Protein AF-A0A6V7KKF6-F1 (afdb_monomer_lite)

Sequence (192 aa):
EEMPVPQLKVGPNGELVVDEQSLVVENTALKKGREAVAKRRVLVDEEGQMGGFYKKRTKSKDWTSVETLKFYKALNTVGTDFSLMHSVFPKRSRQELKMKFKKEERVNRWLVEKALKFHQEYDIEMLRQELEDFDRDQERIREEAKKERKSTGSYKRRIARKRMIVRSINMQSESEEDEEEAVENCAPAEVE

InterPro domains:
  IPR001005 SANT/Myb domain [SM00717] (59-107)
  IPR009057 Homedomain-like superfamily [SSF46689] (53-107)
  IPR039467 Transcription factor TFIIIB component B'', Myb domain [PF15963] (54-138)

Structure (mmCIF, N/CA/C/O backbone):
data_AF-A0A6V7KKF6-F1
#
_entry.id   AF-A0A6V7KKF6-F1
#
loop_
_atom_site.group_PDB
_atom_site.id
_atom_site.type_symbol
_atom_site.label_atom_id
_atom_site.label_alt_id
_atom_site.label_comp_id
_atom_site.label_asym_id
_atom_site.label_entity_id
_atom_site.label_seq_id
_atom_site.pdbx_PDB_ins_code
_atom_site.Cartn_x
_atom_site.Cartn_y
_atom_site.Cartn_z
_atom_site.occupancy
_atom_site.B_iso_or_equiv
_atom_site.auth_seq_id
_atom_site.auth_comp_id
_atom_site.auth_asym_id
_atom_site.auth_atom_id
_atom_site.pdbx_PDB_model_num
ATOM 1 N N . GLU A 1 1 ? 17.649 -14.017 -68.582 1.00 53.25 1 GLU A N 1
ATOM 2 C CA . GLU A 1 1 ? 18.042 -12.831 -67.797 1.00 53.25 1 GLU A CA 1
ATOM 3 C C . GLU A 1 1 ? 18.586 -11.796 -68.763 1.00 53.25 1 GLU A C 1
ATOM 5 O O . GLU A 1 1 ? 19.282 -12.173 -69.698 1.00 53.25 1 GLU A O 1
ATOM 10 N N . GLU A 1 2 ? 18.185 -10.539 -68.617 1.00 70.19 2 GLU A N 1
ATOM 11 C CA . GLU A 1 2 ? 18.654 -9.444 -69.467 1.00 70.19 2 GLU A CA 1
ATOM 12 C C . GLU A 1 2 ? 20.043 -9.022 -68.971 1.00 70.19 2 GLU A C 1
ATOM 14 O O . GLU A 1 2 ? 20.195 -8.609 -67.821 1.00 70.19 2 GLU A O 1
ATOM 19 N N . MET A 1 3 ? 21.076 -9.226 -69.791 1.00 69.81 3 MET A N 1
ATOM 20 C CA . MET A 1 3 ? 22.445 -8.860 -69.428 1.00 69.81 3 MET A CA 1
ATOM 21 C C . MET A 1 3 ? 22.650 -7.363 -69.678 1.00 69.81 3 MET A C 1
ATOM 23 O O . MET A 1 3 ? 22.346 -6.905 -70.781 1.00 69.81 3 MET A O 1
ATOM 27 N N . PRO A 1 4 ? 23.171 -6.592 -68.706 1.00 78.00 4 PRO A N 1
ATOM 28 C CA . PRO A 1 4 ? 23.459 -5.184 -68.929 1.00 78.00 4 PRO A CA 1
ATOM 29 C C . PRO A 1 4 ? 24.586 -5.062 -69.959 1.00 78.00 4 PRO A C 1
ATOM 31 O O . PRO A 1 4 ? 25.715 -5.491 -69.718 1.00 78.00 4 PRO A O 1
ATOM 34 N N . VAL A 1 5 ? 24.260 -4.497 -71.119 1.00 83.69 5 VAL A N 1
ATOM 35 C CA . VAL A 1 5 ? 25.192 -4.228 -72.218 1.00 83.69 5 VAL A CA 1
ATOM 36 C C . VAL A 1 5 ? 25.290 -2.719 -72.452 1.00 83.69 5 VAL A C 1
ATOM 38 O O . VAL A 1 5 ? 24.297 -2.015 -72.257 1.00 83.69 5 VAL A O 1
ATOM 41 N N . PRO A 1 6 ? 26.462 -2.200 -72.852 1.00 87.06 6 PRO A N 1
ATOM 42 C CA . PRO A 1 6 ? 26.643 -0.772 -73.092 1.00 87.06 6 PRO A CA 1
ATOM 43 C C . PRO A 1 6 ? 25.816 -0.292 -74.295 1.00 87.06 6 PRO A C 1
ATOM 45 O O . PRO A 1 6 ? 25.774 -0.954 -75.333 1.00 87.06 6 PRO A O 1
ATOM 48 N N . GLN A 1 7 ? 25.189 0.879 -74.163 1.00 88.38 7 GLN A N 1
ATOM 49 C CA . GLN A 1 7 ? 24.387 1.518 -75.211 1.00 88.38 7 GLN A CA 1
ATOM 50 C C . GLN A 1 7 ? 25.143 2.661 -75.912 1.00 88.38 7 GLN A C 1
ATOM 52 O O . GLN A 1 7 ? 26.042 3.284 -75.343 1.00 88.38 7 GLN A O 1
ATOM 57 N N . LEU A 1 8 ? 24.770 2.938 -77.166 1.00 90.62 8 LEU A N 1
ATOM 58 C CA . LEU A 1 8 ? 25.286 4.047 -77.977 1.00 90.62 8 LEU A CA 1
ATOM 59 C C . LEU A 1 8 ? 24.185 5.097 -78.172 1.00 90.62 8 LEU A C 1
ATOM 61 O O . LEU A 1 8 ? 23.030 4.743 -78.409 1.00 90.62 8 LEU A O 1
ATOM 65 N N . LYS A 1 9 ? 24.546 6.381 -78.134 1.00 89.69 9 LYS A N 1
ATOM 66 C CA . LYS A 1 9 ? 23.670 7.514 -78.459 1.00 89.69 9 LYS A CA 1
ATOM 67 C C . LYS A 1 9 ? 24.264 8.362 -79.577 1.00 89.69 9 LYS A C 1
ATOM 69 O O . LYS A 1 9 ? 25.477 8.423 -79.755 1.00 89.69 9 LYS A O 1
ATOM 74 N N . VAL A 1 10 ? 23.401 9.035 -80.328 1.00 92.44 10 VAL A N 1
ATOM 75 C CA . VAL A 1 10 ? 23.825 9.959 -81.384 1.00 92.44 10 VAL A CA 1
ATOM 76 C C . VAL A 1 10 ? 24.063 11.334 -80.762 1.00 92.44 10 VAL A C 1
ATOM 78 O O . VAL A 1 10 ? 23.176 11.891 -80.114 1.00 92.44 10 VAL A O 1
ATOM 81 N N . GLY A 1 11 ? 25.270 11.866 -80.926 1.00 86.12 11 GLY A N 1
ATOM 82 C CA . GLY A 1 11 ? 25.634 13.211 -80.504 1.00 86.12 11 GLY A CA 1
ATOM 83 C C . GLY A 1 11 ? 24.959 14.293 -81.359 1.00 86.12 11 GLY A C 1
ATOM 84 O O . GLY A 1 11 ? 24.455 14.012 -82.446 1.00 86.12 11 GLY A O 1
ATOM 85 N N . PRO A 1 12 ? 24.982 15.561 -80.916 1.00 86.56 12 PRO A N 1
ATOM 86 C CA . PRO A 1 12 ? 24.337 16.682 -81.614 1.00 86.56 12 PRO A CA 1
ATOM 87 C C . PRO A 1 12 ? 24.864 16.916 -83.041 1.00 86.56 12 PRO A C 1
ATOM 89 O O . PRO A 1 12 ? 24.169 17.514 -83.856 1.00 86.56 12 PRO A O 1
ATOM 92 N N . ASN A 1 13 ? 26.055 16.401 -83.354 1.00 84.44 13 ASN A N 1
ATOM 93 C CA . ASN A 1 13 ? 26.690 16.489 -84.670 1.00 84.44 13 ASN A CA 1
ATOM 94 C C . ASN A 1 13 ? 26.528 15.204 -85.512 1.00 84.44 13 ASN A C 1
ATOM 96 O O . ASN A 1 13 ? 27.192 15.055 -86.531 1.00 84.44 13 ASN A O 1
ATOM 100 N N . GLY A 1 14 ? 25.679 14.255 -85.091 1.00 85.44 14 GLY A N 1
ATOM 101 C CA . GLY A 1 14 ? 25.448 12.992 -85.807 1.00 85.44 14 GLY A CA 1
ATOM 102 C C . GLY A 1 14 ? 26.487 11.893 -85.547 1.00 85.44 14 GLY A C 1
ATOM 103 O O . GLY A 1 14 ? 26.414 10.825 -86.149 1.00 85.44 14 GLY A O 1
ATOM 104 N N . GLU A 1 15 ? 27.442 12.124 -84.648 1.00 88.69 15 GLU A N 1
ATOM 105 C CA . GLU A 1 15 ? 28.467 11.146 -84.269 1.00 88.69 15 GLU A CA 1
ATOM 106 C C . GLU A 1 15 ? 27.910 10.091 -83.298 1.00 88.69 15 GLU A C 1
ATOM 108 O O . GLU A 1 15 ? 27.103 10.407 -82.424 1.00 88.69 15 GLU A O 1
ATOM 113 N N . LEU A 1 16 ? 28.348 8.834 -83.421 1.00 89.19 16 LEU A N 1
ATOM 114 C CA . LEU A 1 16 ? 27.982 7.764 -82.487 1.00 89.19 16 LEU A CA 1
ATOM 115 C C . LEU A 1 16 ? 28.883 7.826 -81.250 1.00 89.19 16 LEU A C 1
ATOM 117 O O . LEU A 1 16 ? 30.082 7.570 -81.339 1.00 89.19 16 LEU A O 1
ATOM 121 N N . VAL A 1 17 ? 28.300 8.135 -80.093 1.00 88.56 17 VAL A N 1
ATOM 122 C CA . VAL A 1 17 ? 29.007 8.267 -78.813 1.00 88.56 17 VAL A CA 1
ATOM 123 C C . VAL A 1 17 ? 28.464 7.238 -77.823 1.00 88.56 17 VAL A C 1
ATOM 125 O O . VAL A 1 17 ? 27.269 6.951 -77.797 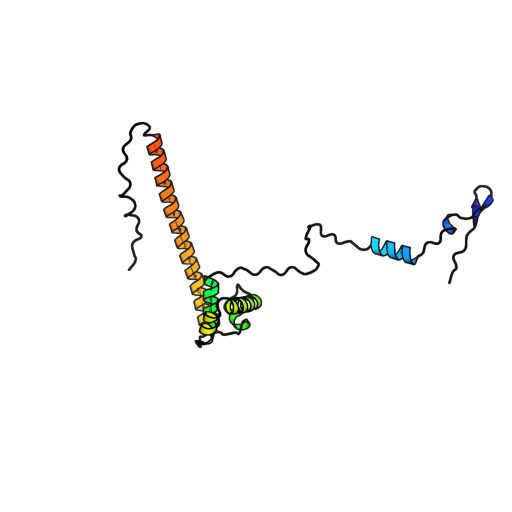1.00 88.56 17 VAL A O 1
ATOM 128 N N . VAL A 1 18 ? 29.336 6.662 -76.996 1.00 87.75 18 VAL A N 1
ATOM 129 C CA . VAL A 1 18 ? 28.928 5.737 -75.926 1.00 87.75 18 VAL A CA 1
ATOM 130 C C . VAL A 1 18 ? 28.082 6.480 -74.895 1.00 87.75 18 VAL A C 1
ATOM 132 O O . VAL A 1 18 ? 28.423 7.591 -74.488 1.00 87.75 18 VAL A O 1
ATOM 135 N N . ASP A 1 19 ? 26.973 5.880 -74.460 1.00 87.38 19 ASP A N 1
ATOM 136 C CA . ASP A 1 19 ? 26.164 6.481 -73.411 1.00 87.38 19 ASP A CA 1
ATOM 137 C C . ASP A 1 19 ? 26.777 6.234 -72.027 1.00 87.38 19 ASP A C 1
ATOM 139 O O . ASP A 1 19 ? 26.755 5.125 -71.493 1.00 87.38 19 ASP A O 1
ATOM 143 N N . GLU A 1 20 ? 27.317 7.295 -71.429 1.00 83.31 20 GLU A N 1
ATOM 144 C CA . GLU A 1 20 ? 27.974 7.271 -70.117 1.00 83.31 20 GLU A CA 1
ATOM 145 C C . GLU A 1 20 ? 27.057 6.753 -68.997 1.00 83.31 20 GLU A C 1
ATOM 147 O O . GLU A 1 20 ? 27.529 6.107 -68.062 1.00 83.31 20 GLU A O 1
ATOM 152 N N . GLN A 1 21 ? 25.741 6.977 -69.103 1.00 79.75 21 GLN A N 1
ATOM 153 C CA . GLN A 1 21 ? 24.765 6.482 -68.124 1.00 79.75 21 GLN A CA 1
ATOM 154 C C . GLN A 1 21 ? 24.597 4.959 -68.194 1.00 79.75 21 GLN A C 1
ATOM 156 O O . GLN A 1 21 ? 24.338 4.318 -67.178 1.00 79.75 21 GLN A O 1
ATOM 161 N N . SER A 1 22 ? 24.798 4.374 -69.377 1.00 80.56 22 SER A N 1
ATOM 162 C CA . SER A 1 22 ? 24.739 2.929 -69.602 1.00 80.56 22 SER A CA 1
ATOM 163 C C . SER A 1 22 ? 26.031 2.204 -69.203 1.00 80.56 22 SER A C 1
ATOM 165 O O . SER A 1 22 ? 26.031 0.974 -69.134 1.00 80.56 22 SER A O 1
ATOM 167 N N . LEU A 1 23 ? 27.126 2.926 -68.943 1.00 79.38 23 LEU A N 1
ATOM 168 C CA . LEU A 1 23 ? 28.415 2.338 -68.560 1.00 79.38 23 LEU A CA 1
ATOM 169 C C . LEU A 1 23 ? 28.417 1.817 -67.110 1.00 79.38 23 LEU A C 1
ATOM 171 O O . LEU A 1 23 ? 29.255 0.993 -66.744 1.00 79.38 23 LEU A O 1
ATOM 175 N N . VAL A 1 24 ? 27.482 2.284 -66.277 1.00 76.56 24 VAL A N 1
ATOM 176 C CA . VAL A 1 24 ? 27.424 1.966 -64.846 1.00 76.56 24 VAL A CA 1
ATOM 177 C C . VAL A 1 24 ? 26.258 1.025 -64.555 1.00 76.56 24 VAL A C 1
ATOM 179 O O . VAL A 1 24 ? 25.091 1.395 -64.658 1.00 76.56 24 VAL A O 1
ATOM 182 N N . VAL A 1 25 ? 26.568 -0.200 -64.127 1.00 77.44 25 VAL A N 1
ATOM 183 C CA . VAL A 1 25 ? 25.554 -1.176 -63.704 1.00 77.44 25 VAL A CA 1
ATOM 184 C C . VAL A 1 25 ? 25.160 -0.904 -62.251 1.00 77.44 25 VAL A C 1
ATOM 186 O O . VAL A 1 25 ? 25.805 -1.372 -61.311 1.00 77.44 25 VAL A O 1
ATOM 189 N N . GLU A 1 26 ? 24.083 -0.145 -62.044 1.00 69.88 26 GLU A N 1
ATOM 190 C CA . GLU A 1 26 ? 23.470 -0.028 -60.719 1.00 69.88 26 GLU A CA 1
ATOM 191 C C . GLU A 1 26 ? 22.773 -1.343 -60.342 1.00 69.88 26 GLU A C 1
ATOM 193 O O . GLU A 1 26 ? 21.808 -1.770 -60.979 1.00 69.88 26 GLU A O 1
ATOM 198 N N . ASN A 1 27 ? 23.223 -1.986 -59.262 1.00 77.81 27 ASN A N 1
ATOM 199 C CA . ASN A 1 27 ? 22.565 -3.187 -58.760 1.00 77.81 27 ASN A CA 1
ATOM 200 C C . ASN A 1 27 ? 21.172 -2.821 -58.215 1.00 77.81 27 ASN A C 1
ATOM 202 O O . ASN A 1 27 ? 21.031 -2.218 -57.145 1.00 77.81 27 ASN A O 1
ATOM 206 N N . THR A 1 28 ? 20.131 -3.188 -58.963 1.00 74.62 28 THR A N 1
ATOM 207 C CA . THR A 1 28 ? 18.733 -2.852 -58.652 1.00 74.62 28 THR A CA 1
ATOM 208 C C . THR A 1 28 ? 18.302 -3.351 -57.270 1.00 74.62 28 THR A C 1
ATOM 210 O O . THR A 1 28 ? 17.469 -2.710 -56.625 1.00 74.62 28 THR A O 1
ATOM 213 N N . ALA A 1 29 ? 18.907 -4.432 -56.765 1.00 73.50 29 ALA A N 1
ATOM 214 C CA . ALA A 1 29 ? 18.664 -4.937 -55.416 1.00 73.50 29 ALA A CA 1
ATOM 215 C C . ALA A 1 29 ? 19.202 -3.986 -54.333 1.00 73.50 29 ALA A C 1
ATOM 217 O O . ALA A 1 29 ? 18.514 -3.726 -53.344 1.00 73.50 29 ALA A O 1
ATOM 218 N N . LEU A 1 30 ? 20.385 -3.398 -54.537 1.00 74.56 30 LEU A N 1
ATOM 219 C CA . LEU A 1 30 ? 20.968 -2.424 -53.607 1.00 74.56 30 LEU A CA 1
ATOM 220 C C . LEU A 1 30 ? 20.198 -1.100 -53.618 1.00 74.56 30 LEU A C 1
ATOM 222 O O . LEU A 1 30 ? 19.982 -0.509 -52.559 1.00 74.56 30 LEU A O 1
ATOM 226 N N . LYS A 1 31 ? 19.715 -0.661 -54.788 1.00 77.25 31 LYS A N 1
ATOM 227 C CA . LYS A 1 31 ? 18.880 0.545 -54.916 1.00 77.25 31 LYS A CA 1
ATOM 228 C C . LYS A 1 31 ? 17.545 0.385 -54.188 1.00 77.25 31 LYS A C 1
ATOM 230 O O . LYS A 1 31 ? 17.201 1.234 -53.369 1.00 77.25 31 LYS A O 1
ATOM 235 N N . LYS A 1 32 ? 16.858 -0.748 -54.395 1.00 77.31 32 LYS A N 1
ATOM 236 C CA . LYS A 1 32 ? 15.627 -1.103 -53.666 1.00 77.31 32 LYS A CA 1
ATOM 237 C C . LYS A 1 32 ? 15.869 -1.214 -52.160 1.00 77.31 32 LYS A C 1
ATOM 239 O O . LYS A 1 32 ? 15.049 -0.738 -51.382 1.00 77.31 32 LYS A O 1
ATOM 244 N N . GLY A 1 33 ? 17.001 -1.784 -51.740 1.00 77.31 33 GLY A N 1
ATOM 245 C CA . GLY A 1 33 ? 17.399 -1.841 -50.332 1.00 77.31 33 GLY A CA 1
ATOM 246 C C . GLY A 1 33 ? 17.601 -0.452 -49.718 1.00 77.31 33 GLY A C 1
ATOM 247 O O . GLY A 1 33 ? 17.053 -0.161 -48.656 1.00 77.31 33 GLY A O 1
ATOM 248 N N . ARG A 1 34 ? 18.324 0.440 -50.410 1.00 78.69 34 ARG A N 1
ATOM 249 C CA . ARG A 1 34 ? 18.569 1.817 -49.953 1.00 78.69 34 ARG A CA 1
ATOM 250 C C . ARG A 1 34 ? 17.278 2.629 -49.875 1.00 78.69 34 ARG A C 1
ATOM 252 O O . ARG A 1 34 ? 17.067 3.345 -48.901 1.00 78.69 34 ARG A O 1
ATOM 259 N N . GLU A 1 35 ? 16.401 2.483 -50.863 1.00 76.50 35 GLU A N 1
ATOM 260 C CA . GLU A 1 35 ? 15.103 3.158 -50.897 1.00 76.50 35 GLU A CA 1
ATOM 261 C C . GLU A 1 35 ? 14.151 2.626 -49.814 1.00 76.50 35 GLU A C 1
ATOM 263 O O . GLU A 1 35 ? 13.483 3.408 -49.143 1.00 76.50 35 GLU A O 1
ATOM 268 N N . ALA A 1 36 ? 14.149 1.314 -49.555 1.00 76.88 36 ALA A N 1
ATOM 269 C CA . ALA A 1 36 ? 13.364 0.710 -48.478 1.00 76.88 36 ALA A CA 1
ATOM 270 C C . ALA A 1 36 ? 13.825 1.162 -47.082 1.00 76.88 36 ALA A C 1
ATOM 272 O O . ALA A 1 36 ? 12.992 1.372 -46.199 1.00 76.88 36 ALA A O 1
ATOM 273 N N . VAL A 1 37 ? 15.134 1.339 -46.877 1.00 75.75 37 VAL A N 1
ATOM 274 C CA . VAL A 1 37 ? 15.684 1.888 -45.628 1.00 75.75 37 VAL A CA 1
ATOM 275 C C . VAL A 1 37 ? 15.365 3.379 -45.498 1.00 75.75 37 VAL A C 1
ATOM 277 O O . VAL A 1 37 ? 14.940 3.802 -44.430 1.00 75.75 37 VAL A O 1
ATOM 280 N N . ALA A 1 38 ? 15.482 4.161 -46.575 1.00 75.19 38 ALA A N 1
ATOM 281 C CA . ALA A 1 38 ? 15.156 5.590 -46.567 1.00 75.19 38 ALA A CA 1
ATOM 282 C C . ALA A 1 38 ? 13.654 5.865 -46.357 1.00 75.19 38 ALA A C 1
ATOM 284 O O . ALA A 1 38 ? 13.283 6.839 -45.708 1.00 75.19 38 ALA A O 1
ATOM 285 N N . LYS A 1 39 ? 12.779 4.994 -46.877 1.00 74.56 39 LYS A N 1
ATOM 286 C CA . LYS A 1 39 ? 11.319 5.090 -46.722 1.00 74.56 39 LYS A CA 1
ATOM 287 C C . LYS A 1 39 ? 10.823 4.522 -45.389 1.00 74.56 39 LYS A C 1
ATOM 289 O O . LYS A 1 39 ? 9.668 4.738 -45.015 1.00 74.56 39 LYS A O 1
ATOM 294 N N . ARG A 1 40 ? 11.671 3.796 -44.651 1.00 70.81 40 ARG A N 1
ATOM 295 C CA . ARG A 1 40 ? 11.346 3.332 -43.302 1.00 70.81 40 ARG A CA 1
ATOM 296 C C . ARG A 1 40 ? 11.344 4.542 -42.373 1.00 70.81 40 ARG A C 1
ATOM 298 O O . ARG A 1 40 ? 12.381 5.138 -42.110 1.00 70.81 40 ARG A O 1
ATOM 305 N N . ARG A 1 41 ? 10.165 4.884 -41.853 1.00 57.41 41 ARG A N 1
ATOM 306 C CA . ARG A 1 41 ? 10.001 5.929 -40.840 1.00 57.41 41 ARG A CA 1
ATOM 307 C C . ARG A 1 41 ? 10.866 5.573 -39.628 1.00 57.41 41 ARG A C 1
ATOM 309 O O . ARG A 1 41 ? 10.563 4.616 -38.917 1.00 57.41 41 ARG A O 1
ATOM 316 N N . VAL A 1 42 ? 11.955 6.309 -39.418 1.00 61.69 42 VAL A N 1
ATOM 317 C CA . VAL A 1 42 ? 12.735 6.211 -38.184 1.00 61.69 42 VAL A CA 1
ATOM 318 C C . VAL A 1 42 ? 11.869 6.828 -37.093 1.00 61.69 42 VAL A C 1
ATOM 320 O O . VAL A 1 42 ? 11.625 8.031 -37.094 1.00 61.69 42 VAL A O 1
ATOM 323 N N . LEU A 1 43 ? 11.336 5.994 -36.204 1.00 58.75 43 LEU A N 1
ATOM 324 C CA . LEU A 1 43 ? 10.721 6.459 -34.966 1.00 58.75 43 LEU A CA 1
ATOM 325 C C . LEU A 1 43 ? 11.864 6.886 -34.039 1.00 58.75 43 LEU A C 1
ATOM 327 O O . LEU A 1 43 ? 12.347 6.092 -33.236 1.00 58.75 43 LEU A O 1
ATOM 331 N N . VAL A 1 44 ? 12.362 8.107 -34.229 1.00 57.59 44 VAL A N 1
ATOM 332 C CA . VAL A 1 44 ? 13.171 8.778 -33.212 1.00 57.59 44 VAL A CA 1
ATOM 333 C C . VAL A 1 44 ? 12.172 9.314 -32.200 1.00 57.59 44 VAL A C 1
ATOM 335 O O . VAL A 1 44 ? 11.398 10.212 -32.519 1.00 57.59 44 VAL A O 1
ATOM 338 N N . ASP A 1 45 ? 12.131 8.704 -31.021 1.00 58.59 45 ASP A N 1
ATOM 339 C CA . ASP A 1 45 ? 11.391 9.259 -29.893 1.00 58.59 45 ASP A CA 1
ATOM 340 C C . ASP A 1 45 ? 12.088 10.582 -29.529 1.00 58.59 45 ASP A C 1
ATOM 342 O O . ASP A 1 45 ? 13.261 10.582 -29.152 1.00 58.59 45 ASP A O 1
ATOM 346 N N . GLU A 1 46 ? 11.416 11.719 -29.732 1.00 58.75 46 GLU A N 1
ATOM 347 C CA . GLU A 1 46 ? 11.974 13.060 -29.469 1.00 58.75 46 GLU A CA 1
ATOM 348 C C . GLU A 1 46 ? 12.220 13.309 -27.971 1.00 58.75 46 GLU A C 1
ATOM 350 O O . GLU A 1 46 ? 12.886 14.265 -27.571 1.00 58.75 46 GLU A O 1
ATOM 355 N N . GLU A 1 47 ? 11.741 12.407 -27.121 1.00 54.84 47 GLU A N 1
ATOM 356 C CA . GLU A 1 47 ? 11.984 12.405 -25.692 1.00 54.84 47 GLU A CA 1
ATOM 357 C C . GLU A 1 47 ? 13.119 11.428 -25.396 1.00 54.84 47 GLU A C 1
ATOM 359 O O . GLU A 1 47 ? 12.921 10.218 -25.441 1.00 54.84 47 GLU A O 1
ATOM 364 N N . GLY A 1 48 ? 14.311 11.952 -25.088 1.00 54.06 48 GLY A N 1
ATOM 365 C CA . GLY A 1 48 ? 15.545 11.211 -24.795 1.00 54.06 48 GLY A CA 1
ATOM 366 C C . GLY A 1 48 ? 15.446 10.189 -23.653 1.00 54.06 48 GLY A C 1
ATOM 367 O O . GLY A 1 48 ? 16.080 10.323 -22.606 1.00 54.06 48 GLY A O 1
ATOM 368 N N . GLN A 1 49 ? 14.680 9.123 -23.847 1.00 56.66 49 GLN A N 1
ATOM 369 C CA . GLN A 1 49 ? 14.580 7.997 -22.948 1.00 56.66 49 GLN A CA 1
ATOM 370 C C . GLN A 1 49 ? 15.570 6.936 -23.405 1.00 56.66 49 GLN A C 1
ATOM 372 O O . GLN A 1 49 ? 15.276 6.063 -24.215 1.00 56.66 49 GLN A O 1
ATOM 377 N N . MET A 1 50 ? 16.751 6.985 -22.793 1.00 58.47 50 MET A N 1
ATOM 378 C CA . MET A 1 50 ? 17.724 5.895 -22.721 1.00 58.47 50 MET A CA 1
ATOM 379 C C . MET A 1 50 ? 17.141 4.703 -21.930 1.00 58.47 50 MET A C 1
ATOM 381 O O . MET A 1 50 ? 17.624 4.324 -20.866 1.00 58.47 50 MET A O 1
ATOM 385 N N . GLY A 1 51 ? 16.016 4.155 -22.377 1.00 60.03 51 GLY A N 1
ATOM 386 C CA . GLY A 1 51 ? 15.339 3.024 -21.762 1.00 60.03 51 GLY A CA 1
ATOM 387 C C . GLY A 1 51 ? 14.825 2.142 -22.877 1.00 60.03 51 GLY A C 1
ATOM 388 O O . GLY A 1 51 ? 13.922 2.552 -23.593 1.00 60.03 51 GLY A O 1
ATOM 389 N N . GLY A 1 52 ? 15.446 0.972 -23.048 1.00 63.69 52 GLY A N 1
ATOM 390 C CA . GLY A 1 52 ? 15.188 0.070 -24.170 1.00 63.69 52 GLY A CA 1
ATOM 391 C C . GLY A 1 52 ? 13.714 -0.293 -24.365 1.00 63.69 52 GLY A C 1
ATOM 392 O O . GLY A 1 52 ? 12.881 -0.041 -23.500 1.00 63.69 52 GLY A O 1
ATOM 393 N N . PHE A 1 53 ? 13.432 -0.952 -25.491 1.00 67.19 53 PHE A N 1
ATOM 394 C CA . PHE A 1 53 ? 12.126 -1.344 -26.059 1.00 67.19 53 PHE A CA 1
ATOM 395 C C . PHE A 1 53 ? 11.129 -2.092 -25.140 1.00 67.19 53 PHE A C 1
ATOM 397 O O . PHE A 1 53 ? 10.090 -2.570 -25.594 1.00 67.19 53 PHE A O 1
ATOM 404 N N . TYR A 1 54 ? 11.416 -2.231 -23.851 1.00 71.44 54 TYR A N 1
ATOM 405 C CA . TYR A 1 54 ? 10.548 -2.848 -22.867 1.00 71.44 54 TYR A CA 1
ATOM 406 C C . TYR A 1 54 ? 9.579 -1.821 -22.285 1.00 71.44 54 TYR A C 1
ATOM 408 O O . TYR A 1 54 ? 9.973 -0.779 -21.760 1.00 71.44 54 TYR A O 1
ATOM 416 N N . LYS A 1 55 ? 8.287 -2.163 -22.307 1.00 74.31 55 LYS A N 1
ATOM 417 C CA . LYS A 1 55 ? 7.231 -1.388 -21.651 1.00 74.31 55 LYS A CA 1
ATOM 418 C C . LYS A 1 55 ? 7.604 -1.159 -20.182 1.00 74.31 55 LYS A C 1
ATOM 420 O O . LYS A 1 55 ? 7.681 -2.111 -19.401 1.00 74.31 55 LYS A O 1
ATOM 425 N N . LYS A 1 56 ? 7.838 0.101 -19.804 1.00 69.44 56 LYS A N 1
ATOM 426 C CA . LYS A 1 56 ? 8.161 0.482 -18.423 1.00 69.44 56 LYS A CA 1
ATOM 427 C C . LYS A 1 56 ? 7.034 0.010 -17.503 1.00 69.44 56 LYS A C 1
ATOM 429 O O . LYS A 1 56 ? 5.880 0.403 -17.671 1.00 69.44 56 LYS A O 1
ATOM 434 N N . ARG A 1 57 ? 7.358 -0.863 -16.544 1.00 70.44 57 ARG A N 1
ATOM 435 C CA . ARG A 1 57 ? 6.404 -1.288 -15.511 1.00 70.44 57 ARG A CA 1
ATOM 436 C C . ARG A 1 57 ? 6.008 -0.073 -14.677 1.00 70.44 57 ARG A C 1
ATOM 438 O O . ARG A 1 57 ? 6.870 0.701 -14.264 1.00 70.44 57 ARG A O 1
ATOM 445 N N . THR A 1 58 ? 4.713 0.074 -14.420 1.00 74.75 58 THR A N 1
ATOM 446 C CA . THR A 1 58 ? 4.197 1.083 -13.493 1.00 74.75 58 THR A CA 1
ATOM 447 C C . THR A 1 58 ? 4.827 0.859 -12.123 1.00 74.75 58 TH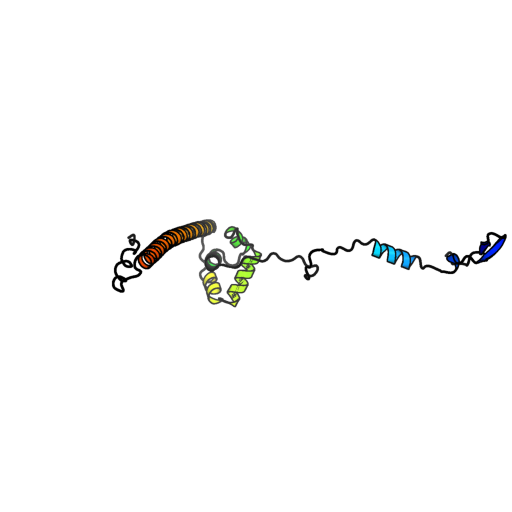R A C 1
ATOM 449 O O . THR A 1 58 ? 4.812 -0.260 -11.606 1.00 74.75 58 THR A O 1
ATOM 452 N N . LYS A 1 59 ? 5.422 1.908 -11.549 1.00 74.88 59 LYS A N 1
ATOM 453 C CA . LYS A 1 59 ? 6.019 1.832 -10.213 1.00 74.88 59 LYS A CA 1
ATOM 454 C C . LYS A 1 59 ? 4.904 1.571 -9.197 1.00 74.88 59 LYS A C 1
ATOM 456 O O . LYS A 1 59 ? 3.927 2.313 -9.163 1.00 74.88 59 LYS A O 1
ATOM 461 N N . SER A 1 60 ? 5.047 0.513 -8.401 1.00 79.44 60 SER A N 1
ATOM 462 C CA . SER A 1 60 ? 4.147 0.223 -7.280 1.00 79.44 60 SER A CA 1
ATOM 463 C C . SER A 1 60 ? 4.289 1.293 -6.204 1.00 79.44 60 SER A C 1
ATOM 465 O O . SER A 1 60 ? 5.401 1.766 -5.958 1.00 79.44 60 SER A O 1
ATOM 467 N N . LYS A 1 61 ? 3.194 1.635 -5.524 1.00 86.06 61 LYS A N 1
ATOM 468 C CA . LYS A 1 61 ? 3.233 2.588 -4.406 1.00 86.06 61 LYS A CA 1
ATOM 469 C C . LYS A 1 61 ? 4.017 2.005 -3.226 1.00 86.06 61 LYS A C 1
ATOM 471 O O . LYS A 1 61 ? 3.890 0.815 -2.920 1.00 86.06 61 LYS A O 1
ATOM 476 N N . ASP A 1 62 ? 4.771 2.841 -2.519 1.00 89.94 62 ASP A N 1
ATOM 477 C CA . ASP A 1 62 ? 5.453 2.422 -1.294 1.00 89.94 62 ASP A CA 1
ATOM 478 C C . ASP A 1 62 ? 4.453 1.988 -0.217 1.00 89.94 62 ASP A C 1
ATOM 480 O O . ASP A 1 62 ? 3.334 2.494 -0.136 1.00 89.94 62 ASP A O 1
ATOM 484 N N . TRP A 1 63 ? 4.834 0.993 0.580 1.00 92.88 63 TRP A N 1
ATOM 485 C CA . TRP A 1 63 ? 4.003 0.459 1.659 1.00 92.88 63 TRP A CA 1
ATOM 486 C C . TRP A 1 63 ? 4.160 1.302 2.914 1.00 92.88 63 TRP A C 1
ATOM 488 O O . TRP A 1 63 ? 5.260 1.403 3.455 1.00 92.88 63 TRP A O 1
ATOM 498 N N . THR A 1 64 ? 3.057 1.860 3.403 1.00 92.75 64 THR A N 1
ATOM 499 C CA . THR A 1 64 ? 3.059 2.538 4.705 1.00 92.75 64 THR A CA 1
ATOM 500 C C . THR A 1 64 ? 3.064 1.519 5.850 1.00 92.75 64 THR A C 1
ATOM 502 O O . THR A 1 64 ? 2.675 0.358 5.674 1.00 92.75 64 THR A O 1
ATOM 505 N N . SER A 1 65 ? 3.507 1.933 7.039 1.00 91.75 65 SER A N 1
ATOM 506 C CA . SER A 1 65 ? 3.466 1.095 8.249 1.00 91.75 65 SER A CA 1
ATOM 507 C C . SER A 1 65 ? 2.040 0.640 8.564 1.00 91.75 65 SER A C 1
ATOM 509 O O . SER A 1 65 ? 1.803 -0.536 8.821 1.00 91.75 65 SER A O 1
ATOM 511 N N . VAL A 1 66 ? 1.084 1.557 8.428 1.00 91.31 66 VAL A N 1
ATOM 512 C CA . VAL A 1 66 ? -0.349 1.308 8.600 1.00 91.31 66 VAL A CA 1
ATOM 513 C C . VAL A 1 66 ? -0.878 0.268 7.609 1.00 91.31 66 VAL A C 1
ATOM 515 O O . VAL A 1 66 ? -1.494 -0.714 8.014 1.00 91.31 66 VAL A O 1
ATOM 518 N N . GLU A 1 67 ? -0.603 0.428 6.312 1.00 91.88 67 GLU A N 1
ATOM 519 C CA . GLU A 1 67 ? -1.002 -0.568 5.304 1.00 91.88 67 GLU A CA 1
ATOM 520 C C . GLU A 1 67 ? -0.341 -1.931 5.555 1.00 91.88 67 GLU A C 1
ATOM 522 O O . GLU A 1 67 ? -0.937 -2.972 5.291 1.00 91.88 67 GLU A O 1
ATOM 527 N N . THR A 1 68 ? 0.885 -1.940 6.084 1.00 93.75 68 THR A N 1
ATOM 528 C CA . THR A 1 68 ? 1.592 -3.177 6.437 1.00 93.75 68 THR A CA 1
ATOM 529 C C . THR A 1 68 ? 0.919 -3.890 7.614 1.00 93.75 68 THR A C 1
ATOM 531 O O . THR A 1 68 ? 0.806 -5.112 7.590 1.00 93.75 68 THR A O 1
ATOM 534 N N . LEU A 1 69 ? 0.409 -3.154 8.606 1.00 93.56 69 LEU A N 1
ATOM 535 C CA . LEU A 1 69 ? -0.367 -3.736 9.703 1.00 93.56 69 LEU A CA 1
ATOM 536 C C . LEU A 1 69 ? -1.664 -4.376 9.191 1.00 93.56 69 LEU A C 1
ATOM 538 O O . LEU A 1 69 ? -1.951 -5.528 9.515 1.00 93.56 69 LEU A O 1
ATOM 542 N N . LYS A 1 70 ? -2.398 -3.669 8.322 1.00 92.94 70 LYS A N 1
ATOM 543 C CA . LYS A 1 70 ? -3.590 -4.214 7.654 1.00 92.94 70 LYS A CA 1
ATOM 544 C C . LYS A 1 70 ? -3.270 -5.481 6.871 1.00 92.94 70 LYS A C 1
ATOM 546 O O . LYS A 1 70 ? -4.035 -6.437 6.912 1.00 92.94 70 LYS A O 1
ATOM 551 N N . PHE A 1 71 ? -2.132 -5.503 6.175 1.00 94.62 71 PHE A N 1
ATOM 552 C CA . PHE A 1 71 ? -1.679 -6.683 5.445 1.00 94.62 71 PHE A CA 1
ATOM 553 C C . PHE A 1 71 ? -1.488 -7.888 6.374 1.00 94.62 71 PHE A C 1
ATOM 555 O O . PHE A 1 71 ? -1.952 -8.971 6.043 1.00 94.62 71 PHE A O 1
ATOM 562 N N . TYR A 1 72 ? -0.873 -7.711 7.547 1.00 94.19 72 TYR A N 1
ATOM 563 C CA . TYR A 1 72 ? -0.726 -8.799 8.521 1.00 94.19 72 TYR A CA 1
ATOM 564 C C . TYR A 1 72 ? -2.064 -9.278 9.091 1.00 94.19 72 TYR A C 1
ATOM 566 O O . TYR A 1 72 ? -2.256 -10.482 9.242 1.00 94.19 72 TYR A O 1
ATOM 574 N N . LYS A 1 73 ? -3.001 -8.362 9.359 1.00 92.25 73 LYS A N 1
ATOM 575 C CA . LYS A 1 73 ? -4.364 -8.709 9.787 1.00 92.25 73 LYS A CA 1
ATOM 576 C C . LYS A 1 73 ? -5.093 -9.517 8.710 1.00 92.25 73 LYS A C 1
ATOM 578 O O . LYS A 1 73 ? -5.621 -10.579 9.007 1.00 92.25 73 LYS A O 1
ATOM 583 N N . ALA A 1 74 ? -5.045 -9.069 7.458 1.00 92.94 74 ALA A N 1
ATOM 584 C CA . ALA A 1 74 ? -5.641 -9.797 6.343 1.00 92.94 74 ALA A CA 1
ATOM 585 C C . ALA A 1 74 ? -4.947 -11.143 6.080 1.00 92.94 74 ALA A C 1
ATOM 587 O O . ALA A 1 74 ? -5.596 -12.114 5.715 1.00 92.94 74 ALA A O 1
ATOM 588 N N . LEU A 1 75 ? -3.628 -11.229 6.270 1.00 93.69 75 LEU A N 1
ATOM 589 C CA . LEU A 1 75 ? -2.881 -12.483 6.156 1.00 93.69 75 LEU A CA 1
ATOM 590 C C . LEU A 1 75 ? -3.304 -13.484 7.236 1.00 93.69 75 LEU A C 1
ATOM 592 O O . LEU A 1 75 ? -3.332 -14.682 6.978 1.00 93.69 75 LEU A O 1
ATOM 596 N N . ASN A 1 76 ? -3.648 -12.995 8.425 1.00 92.38 76 ASN A N 1
ATOM 597 C CA . ASN A 1 76 ? -4.135 -13.819 9.520 1.00 92.38 76 ASN A CA 1
ATOM 598 C C . ASN A 1 76 ? -5.551 -14.365 9.272 1.00 92.38 76 ASN A C 1
ATOM 600 O O . ASN A 1 76 ? -5.804 -15.517 9.603 1.00 92.38 76 ASN A O 1
ATOM 604 N N . THR A 1 77 ? -6.442 -13.593 8.647 1.00 91.06 77 THR A N 1
ATOM 605 C CA . THR A 1 77 ? -7.844 -13.988 8.404 1.00 91.06 77 THR A CA 1
ATOM 606 C C . THR A 1 77 ? -8.086 -14.682 7.067 1.00 91.06 77 THR A C 1
ATOM 608 O O . THR A 1 77 ? -8.920 -15.570 6.990 1.00 91.06 77 THR A O 1
ATOM 611 N N . VAL A 1 78 ? -7.375 -14.299 6.003 1.00 91.62 78 VAL A N 1
ATOM 612 C CA . VAL A 1 78 ? -7.539 -14.860 4.647 1.00 91.62 78 VAL A CA 1
ATOM 613 C C . VAL A 1 78 ? -6.479 -15.922 4.346 1.00 91.62 78 VAL A C 1
ATOM 615 O O . VAL A 1 78 ? -6.717 -16.863 3.593 1.00 91.62 78 VAL A O 1
ATOM 618 N N . GLY A 1 79 ? -5.278 -15.774 4.907 1.00 90.06 79 GLY A N 1
ATOM 619 C CA . GLY A 1 79 ? -4.131 -16.614 4.572 1.00 90.06 79 GLY A CA 1
ATOM 620 C C . GLY A 1 79 ? -3.419 -16.166 3.292 1.00 90.06 79 GLY A C 1
ATOM 621 O O . GLY A 1 79 ? -3.281 -14.976 3.003 1.00 90.06 79 GLY A O 1
ATOM 622 N N . THR A 1 80 ? -2.909 -17.130 2.520 1.00 91.88 80 THR A N 1
ATOM 623 C CA . THR A 1 80 ? -2.040 -16.869 1.352 1.00 91.88 80 THR A CA 1
ATOM 624 C C . THR A 1 80 ? -2.794 -16.648 0.036 1.00 91.88 80 THR A C 1
ATOM 626 O O . THR A 1 80 ? -2.165 -16.468 -1.014 1.00 91.88 80 THR A O 1
ATOM 629 N N . ASP A 1 81 ? -4.129 -16.608 0.066 1.00 93.38 81 ASP A N 1
ATOM 630 C CA . ASP A 1 81 ? -4.918 -16.269 -1.116 1.00 93.38 81 ASP A CA 1
ATOM 631 C C . ASP A 1 81 ? -4.903 -14.754 -1.376 1.00 93.38 81 ASP A C 1
ATOM 633 O O . ASP A 1 81 ? -5.726 -13.975 -0.894 1.00 93.38 81 ASP A O 1
ATOM 637 N N . PHE A 1 82 ? -3.949 -14.328 -2.205 1.00 94.19 82 PHE A N 1
ATOM 638 C CA . PHE A 1 82 ? -3.816 -12.931 -2.621 1.00 94.19 82 PHE A CA 1
ATOM 639 C C . PHE A 1 82 ? -4.938 -12.446 -3.546 1.00 94.19 82 PHE A C 1
ATOM 641 O O . PHE A 1 82 ? -5.063 -11.240 -3.751 1.00 94.19 82 PHE A O 1
ATOM 648 N N . SER A 1 83 ? -5.692 -13.352 -4.175 1.00 92.50 83 SER A N 1
ATOM 649 C CA . SER A 1 83 ? -6.848 -12.969 -4.988 1.00 92.50 83 SER A CA 1
ATOM 650 C C . SER A 1 83 ? -8.011 -12.588 -4.088 1.00 92.50 83 SER A C 1
ATOM 652 O O . SER A 1 83 ? -8.658 -11.572 -4.321 1.00 92.50 83 SER A O 1
ATOM 654 N N . LEU A 1 84 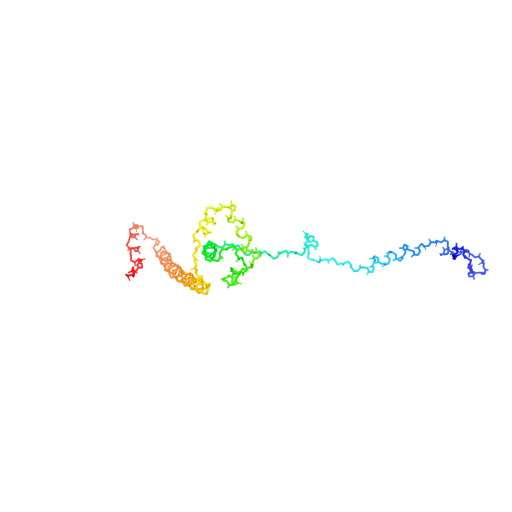? -8.221 -13.363 -3.029 1.00 90.56 84 LEU A N 1
ATOM 655 C CA . LEU A 1 84 ? -9.224 -13.065 -2.022 1.00 90.56 84 LEU A CA 1
ATOM 656 C C . LEU A 1 84 ? -8.836 -11.829 -1.208 1.00 90.56 84 LEU A C 1
ATOM 658 O O . LEU A 1 84 ? -9.626 -10.907 -1.075 1.00 90.56 84 LEU A O 1
ATOM 662 N N . MET A 1 85 ? -7.572 -11.722 -0.792 1.00 92.62 85 MET A N 1
ATOM 663 C CA . MET A 1 85 ? -7.063 -10.532 -0.102 1.00 92.62 85 MET A CA 1
ATOM 664 C C . MET A 1 85 ? -7.209 -9.247 -0.943 1.00 92.62 85 MET A C 1
ATOM 666 O O . MET A 1 85 ? -7.355 -8.158 -0.397 1.00 92.62 85 MET A O 1
ATOM 670 N N . HIS A 1 86 ? -7.215 -9.337 -2.275 1.00 92.44 86 HIS A N 1
ATOM 671 C CA . HIS A 1 86 ? -7.419 -8.173 -3.141 1.00 92.44 86 HIS A CA 1
ATOM 672 C C . HIS A 1 86 ? -8.807 -7.525 -2.979 1.00 92.44 86 HIS A C 1
ATOM 674 O O . HIS A 1 86 ? -8.917 -6.314 -3.153 1.00 92.44 86 HIS A O 1
ATOM 680 N N . SER A 1 87 ? -9.856 -8.275 -2.609 1.00 90.69 87 SER A N 1
ATOM 681 C CA . SER A 1 87 ? -11.201 -7.702 -2.396 1.00 90.69 87 SER A CA 1
ATOM 682 C C . SER A 1 87 ? -11.242 -6.696 -1.235 1.00 90.69 87 SER A C 1
ATOM 684 O O . SER A 1 87 ? -12.055 -5.765 -1.244 1.00 90.69 87 SER A O 1
ATOM 686 N N . VAL A 1 88 ? -10.328 -6.872 -0.277 1.00 89.75 88 VAL A N 1
ATOM 687 C CA . VAL A 1 88 ? -10.155 -6.067 0.938 1.00 89.75 88 VAL A CA 1
ATOM 688 C C . VAL A 1 88 ? -9.195 -4.889 0.724 1.00 89.75 88 VAL A C 1
ATOM 690 O O . VAL A 1 88 ? -9.237 -3.906 1.457 1.00 89.75 88 VAL A O 1
ATOM 693 N N . PHE A 1 89 ? -8.333 -4.954 -0.299 1.00 90.06 89 PHE A N 1
ATOM 694 C CA . PHE A 1 89 ? -7.375 -3.897 -0.643 1.00 90.06 89 PHE A CA 1
ATOM 695 C C . PHE A 1 89 ? -7.650 -3.309 -2.034 1.00 90.06 89 PHE A C 1
ATOM 697 O O . PHE A 1 89 ? -6.871 -3.537 -2.960 1.00 90.06 89 PHE A O 1
ATOM 704 N N . PRO A 1 90 ? -8.674 -2.452 -2.199 1.00 86.81 90 PRO A N 1
ATOM 705 C CA . PRO A 1 90 ? -9.012 -1.880 -3.508 1.00 86.81 90 PRO A CA 1
ATOM 706 C C . PRO A 1 90 ? -7.905 -0.980 -4.088 1.00 86.81 90 PRO A C 1
ATOM 708 O O . PRO A 1 90 ? -7.843 -0.751 -5.292 1.00 86.81 90 PRO A O 1
ATOM 711 N N . LYS A 1 91 ? -7.008 -0.464 -3.237 1.00 89.00 91 LYS A N 1
ATOM 712 C CA . LYS A 1 91 ? -5.893 0.419 -3.621 1.00 89.00 91 LYS A CA 1
ATOM 713 C C . LYS A 1 91 ? -4.627 -0.342 -4.052 1.00 89.00 91 LYS A C 1
ATOM 715 O O . LYS A 1 91 ? -3.640 0.306 -4.399 1.00 89.00 91 LYS A O 1
ATOM 720 N N . ARG A 1 92 ? -4.604 -1.680 -3.974 1.00 91.31 92 ARG A N 1
ATOM 721 C CA . ARG A 1 92 ? -3.417 -2.514 -4.242 1.00 91.31 92 ARG A CA 1
ATOM 722 C C . ARG A 1 92 ? -3.750 -3.643 -5.198 1.00 91.31 92 ARG A C 1
ATOM 724 O O . ARG A 1 92 ? -4.800 -4.248 -5.089 1.00 91.31 92 ARG A O 1
ATOM 731 N N . SER A 1 93 ? -2.819 -3.989 -6.081 1.00 92.69 93 SER A N 1
ATOM 732 C CA . SER A 1 93 ? -2.976 -5.137 -6.980 1.00 92.69 93 SER A CA 1
ATOM 733 C C . SER A 1 93 ? -2.572 -6.455 -6.310 1.00 92.69 93 SER A C 1
ATOM 735 O O . SER A 1 93 ? -1.638 -6.502 -5.508 1.00 92.69 93 SER A O 1
ATOM 737 N N . ARG A 1 94 ? -3.171 -7.574 -6.743 1.00 93.44 94 ARG A N 1
ATOM 738 C CA . ARG A 1 94 ? -2.758 -8.943 -6.367 1.00 93.44 94 ARG A CA 1
ATOM 739 C C . ARG A 1 94 ? -1.246 -9.170 -6.508 1.00 93.44 94 ARG A C 1
ATOM 741 O O . ARG A 1 94 ? -0.636 -9.854 -5.687 1.00 93.44 94 ARG A O 1
ATOM 748 N N . GLN A 1 95 ? -0.626 -8.614 -7.555 1.00 92.44 95 GLN A N 1
ATOM 749 C CA . GLN A 1 95 ? 0.822 -8.738 -7.761 1.00 92.44 95 GLN A CA 1
ATOM 750 C C . GLN A 1 95 ? 1.619 -8.021 -6.664 1.00 92.44 95 GLN A C 1
ATOM 752 O O . GLN A 1 95 ? 2.614 -8.562 -6.183 1.00 92.44 95 GLN A O 1
ATOM 757 N N . GLU A 1 96 ? 1.160 -6.845 -6.231 1.00 93.38 96 GLU A N 1
ATOM 758 C CA . GLU A 1 96 ? 1.784 -6.076 -5.154 1.00 93.38 96 GLU A CA 1
ATOM 759 C C . GLU A 1 96 ? 1.635 -6.783 -3.805 1.00 93.38 96 GLU A C 1
ATOM 761 O O . GLU A 1 96 ? 2.604 -6.835 -3.051 1.00 93.38 96 GLU A O 1
ATOM 766 N N . LEU A 1 97 ? 0.473 -7.392 -3.530 1.00 94.94 97 LEU A N 1
ATOM 767 C CA . LEU A 1 97 ? 0.241 -8.207 -2.328 1.00 94.94 97 LEU A CA 1
ATOM 768 C C . LEU A 1 97 ? 1.208 -9.395 -2.262 1.00 94.94 97 LEU A C 1
ATOM 770 O O . LEU A 1 97 ? 1.891 -9.598 -1.259 1.00 94.94 97 LEU A O 1
ATOM 774 N N . LYS A 1 98 ? 1.361 -10.127 -3.372 1.00 94.62 98 LYS A N 1
ATOM 775 C CA . LYS A 1 98 ? 2.327 -11.230 -3.470 1.00 94.62 98 LYS A CA 1
ATOM 776 C C . LYS A 1 98 ? 3.769 -10.753 -3.275 1.00 94.62 98 LYS A C 1
ATOM 778 O O . LYS A 1 98 ? 4.564 -11.423 -2.616 1.00 94.62 98 LYS A O 1
ATOM 783 N N . MET A 1 99 ? 4.140 -9.623 -3.877 1.00 94.19 99 MET A N 1
ATOM 784 C CA . MET A 1 99 ? 5.480 -9.051 -3.712 1.00 94.19 99 MET A CA 1
ATOM 785 C C . MET A 1 99 ? 5.730 -8.608 -2.269 1.00 94.19 99 MET A C 1
ATOM 787 O O . MET A 1 99 ? 6.823 -8.837 -1.752 1.00 94.19 99 MET A O 1
ATOM 791 N N . LYS A 1 100 ? 4.721 -8.027 -1.613 1.00 95.12 100 LYS A N 1
ATOM 792 C CA . LYS A 1 100 ? 4.775 -7.652 -0.200 1.00 95.12 100 LYS A CA 1
ATOM 793 C C . LYS A 1 100 ? 4.965 -8.874 0.686 1.00 95.12 100 LYS A C 1
ATOM 795 O O . LYS A 1 100 ? 5.905 -8.868 1.469 1.00 95.12 100 LYS A O 1
ATOM 800 N N . PHE A 1 101 ? 4.187 -9.939 0.483 1.00 95.69 101 PHE A N 1
ATOM 801 C CA . PHE A 1 101 ? 4.368 -11.207 1.194 1.00 95.69 101 PHE A CA 1
ATOM 802 C C . PHE A 1 101 ? 5.805 -11.728 1.072 1.00 95.69 101 PHE A C 1
ATOM 804 O O . PHE A 1 101 ? 6.467 -11.951 2.077 1.00 95.69 101 PHE A O 1
ATOM 811 N N . LYS A 1 102 ? 6.339 -11.816 -0.155 1.00 95.44 102 LYS A N 1
ATOM 812 C CA . LYS A 1 102 ? 7.727 -12.258 -0.386 1.00 95.44 102 LYS A CA 1
ATOM 813 C C . LYS A 1 102 ? 8.773 -11.363 0.280 1.00 95.44 102 LYS A C 1
ATOM 815 O O . LYS A 1 102 ? 9.846 -11.837 0.641 1.00 95.44 102 LYS A O 1
ATOM 820 N N . LYS A 1 103 ? 8.511 -10.058 0.377 1.00 95.62 103 LYS A N 1
ATOM 821 C CA . LYS A 1 103 ? 9.406 -9.113 1.052 1.00 95.62 103 LYS A CA 1
ATOM 822 C C . LYS A 1 103 ? 9.359 -9.316 2.566 1.00 95.62 103 LYS A C 1
ATOM 824 O O . LYS A 1 103 ? 10.413 -9.418 3.183 1.00 95.62 103 LYS A O 1
ATOM 829 N N . GLU A 1 104 ? 8.165 -9.407 3.143 1.00 95.31 104 GLU A N 1
ATOM 830 C CA . GLU A 1 104 ? 7.984 -9.622 4.582 1.00 95.31 104 GLU A CA 1
ATOM 831 C C . GLU A 1 104 ? 8.480 -10.999 5.026 1.00 95.31 104 GLU A C 1
ATOM 833 O O . GLU A 1 104 ? 9.094 -11.103 6.074 1.00 95.31 104 GLU A O 1
ATOM 838 N N . GLU A 1 105 ? 8.344 -12.039 4.208 1.00 95.25 105 GLU A N 1
ATOM 839 C CA . GLU A 1 105 ? 8.907 -13.363 4.501 1.00 95.25 105 GLU A CA 1
ATOM 840 C C . GLU A 1 105 ? 10.441 -13.328 4.640 1.00 95.25 105 GLU A C 1
ATOM 842 O O . GLU A 1 105 ? 11.016 -14.056 5.448 1.00 95.25 105 GLU A O 1
ATOM 847 N N . ARG A 1 106 ? 11.114 -12.445 3.888 1.00 96.06 106 ARG A N 1
ATOM 848 C CA . ARG A 1 106 ? 12.574 -12.267 3.952 1.00 96.06 106 ARG A CA 1
ATOM 849 C C . ARG A 1 106 ? 13.022 -11.395 5.119 1.00 96.06 106 ARG A C 1
ATOM 851 O O . ARG A 1 106 ? 14.073 -11.657 5.688 1.00 96.06 106 ARG A O 1
ATOM 858 N N . VAL A 1 107 ? 12.271 -10.338 5.425 1.00 95.19 107 VAL A N 1
ATOM 859 C CA . VAL A 1 107 ? 12.659 -9.334 6.432 1.00 95.19 107 VAL A CA 1
ATOM 860 C C . VAL A 1 107 ? 12.108 -9.688 7.815 1.00 95.19 107 VAL A C 1
ATOM 862 O O . VAL A 1 107 ? 12.831 -9.646 8.801 1.00 95.19 107 VAL A O 1
ATOM 865 N N . ASN A 1 108 ? 10.838 -10.079 7.880 1.00 94.75 108 ASN A N 1
ATOM 866 C CA . ASN A 1 108 ? 10.041 -10.265 9.091 1.00 94.75 108 ASN A CA 1
ATOM 867 C C . ASN A 1 108 ? 9.365 -11.645 9.112 1.00 94.75 108 ASN A C 1
ATOM 869 O O . ASN A 1 108 ? 8.156 -11.767 9.325 1.00 94.75 108 ASN A O 1
ATOM 873 N N . ARG A 1 109 ? 10.155 -12.708 8.911 1.00 94.75 109 ARG A N 1
ATOM 874 C CA . ARG A 1 109 ? 9.643 -14.086 8.818 1.00 94.75 109 ARG A CA 1
ATOM 875 C C . ARG A 1 109 ? 8.757 -14.488 10.001 1.00 94.75 109 ARG A C 1
ATOM 877 O O . ARG A 1 109 ? 7.723 -15.113 9.804 1.00 94.75 109 ARG A O 1
ATOM 884 N N . TRP A 1 110 ? 9.134 -14.083 11.212 1.00 94.94 110 TRP A N 1
ATOM 885 C CA . TRP A 1 110 ? 8.414 -14.406 12.446 1.00 94.94 110 TRP A CA 1
ATOM 886 C C . TRP A 1 110 ? 6.987 -13.835 12.485 1.00 94.94 110 TRP A C 1
ATOM 888 O O . TRP A 1 110 ? 6.086 -14.493 12.999 1.00 94.94 110 TRP A O 1
ATOM 898 N N . LEU A 1 111 ? 6.752 -12.642 11.921 1.00 94.06 111 LEU A N 1
ATOM 899 C CA . LEU A 1 111 ? 5.412 -12.049 11.844 1.00 94.06 111 LEU A CA 1
ATOM 900 C C . LEU A 1 111 ? 4.535 -12.789 10.844 1.00 94.06 111 LEU A C 1
ATOM 902 O O . LEU A 1 111 ? 3.369 -13.048 11.126 1.00 94.06 111 LEU A O 1
ATOM 906 N N . VAL A 1 112 ? 5.106 -13.146 9.693 1.00 94.50 112 VAL A N 1
ATOM 907 C CA . VAL A 1 112 ? 4.415 -13.926 8.661 1.00 94.50 112 VAL A CA 1
ATOM 908 C C . VAL A 1 112 ? 4.024 -15.298 9.209 1.00 94.50 112 VAL A C 1
ATOM 910 O O . VAL A 1 112 ? 2.869 -15.697 9.101 1.00 94.50 112 VAL A O 1
ATOM 913 N N . GLU A 1 113 ? 4.958 -15.988 9.862 1.00 93.62 113 GLU A N 1
ATOM 914 C CA . GLU A 1 113 ? 4.710 -17.290 10.482 1.00 93.62 113 GLU A CA 1
ATOM 915 C C . GLU A 1 113 ? 3.656 -17.199 11.590 1.00 93.62 113 GLU A C 1
ATOM 917 O O . GLU A 1 113 ? 2.731 -18.007 11.629 1.00 93.62 113 GLU A O 1
ATOM 922 N N . LYS A 1 114 ? 3.733 -16.175 12.449 1.00 93.88 114 LYS A N 1
ATOM 923 C CA . LYS A 1 114 ? 2.728 -15.933 13.490 1.00 93.88 114 LYS A CA 1
ATOM 924 C C . LYS A 1 114 ? 1.343 -15.683 12.889 1.00 93.88 114 LYS A C 1
ATOM 926 O O . LYS A 1 114 ? 0.374 -16.275 13.355 1.00 93.88 114 LYS A O 1
ATOM 931 N N . ALA A 1 115 ? 1.249 -14.841 11.861 1.00 92.38 115 ALA A N 1
ATOM 932 C CA . ALA A 1 115 ? -0.015 -14.542 11.197 1.00 92.38 115 ALA A CA 1
ATOM 933 C C . ALA A 1 115 ? -0.654 -15.808 10.609 1.00 92.38 115 ALA A C 1
ATOM 935 O O . ALA A 1 115 ? -1.851 -16.003 10.781 1.00 92.38 115 ALA A O 1
ATOM 936 N N . LEU A 1 116 ? 0.144 -16.684 9.992 1.00 90.12 116 LEU A N 1
ATOM 937 C CA . LEU A 1 116 ? -0.336 -17.940 9.410 1.00 90.12 116 LEU A CA 1
ATOM 938 C C . LEU A 1 116 ? -0.660 -19.013 10.462 1.00 90.12 116 LEU A C 1
ATOM 940 O O . LEU A 1 116 ? -1.587 -19.792 10.270 1.00 90.12 116 LEU A O 1
ATOM 944 N N . LYS A 1 117 ? 0.086 -19.065 11.571 1.00 89.44 117 LYS A N 1
ATOM 945 C CA . LYS A 1 117 ? -0.104 -20.065 12.634 1.00 89.44 117 LYS A CA 1
ATOM 946 C C . LYS A 1 117 ? -1.391 -19.846 13.425 1.00 89.44 117 LYS A C 1
ATOM 948 O O . LYS A 1 117 ? -2.037 -20.812 13.813 1.00 89.44 117 LYS A O 1
ATOM 953 N N . PHE A 1 118 ? -1.741 -18.591 13.683 1.00 83.06 118 PHE A N 1
ATOM 954 C CA . PHE A 1 118 ? -2.945 -18.224 14.429 1.00 83.06 118 PHE A CA 1
ATOM 955 C C . PHE A 1 118 ? -4.070 -17.808 13.487 1.00 83.06 118 PHE A C 1
ATOM 957 O O . PHE A 1 118 ? -4.679 -16.765 13.700 1.00 83.06 118 PHE A O 1
ATOM 964 N N . HIS A 1 119 ? -4.298 -18.575 12.419 1.00 78.56 119 HIS A N 1
ATOM 965 C CA . HIS A 1 119 ? -5.364 -18.273 11.473 1.00 78.56 119 HIS A CA 1
ATOM 966 C C . HIS A 1 119 ? -6.706 -18.194 12.202 1.00 78.56 119 HIS A C 1
ATOM 968 O O . HIS A 1 119 ? -7.102 -19.137 12.889 1.00 78.56 119 HIS A O 1
ATOM 974 N N . GLN A 1 120 ? -7.363 -17.046 12.089 1.00 79.69 120 GLN A N 1
ATOM 975 C CA . GLN A 1 120 ? -8.642 -16.798 12.727 1.00 79.69 120 GLN A CA 1
ATOM 976 C C . GLN A 1 120 ? -9.710 -16.869 11.642 1.00 79.69 120 GLN A C 1
ATOM 978 O O . GLN A 1 120 ? -9.680 -16.072 10.703 1.00 79.69 120 GLN A O 1
ATOM 983 N N . GLU A 1 121 ? -10.627 -17.829 11.759 1.00 73.62 121 GLU A N 1
ATOM 984 C CA . GLU A 1 121 ? -11.786 -17.925 10.873 1.00 73.62 121 GLU A CA 1
ATOM 985 C C . GLU A 1 121 ? -12.653 -16.686 11.105 1.00 73.62 121 GLU A C 1
ATOM 987 O O . GLU A 1 121 ? -13.345 -16.557 12.115 1.00 73.62 121 GLU A O 1
ATOM 992 N N . TYR A 1 122 ? -12.518 -15.718 10.208 1.00 75.25 122 TYR A N 1
ATOM 993 C CA . TYR A 1 122 ? -13.213 -14.443 10.266 1.00 75.25 122 TYR A CA 1
ATOM 994 C C . TYR A 1 122 ? -14.001 -14.265 8.981 1.00 75.25 122 TYR A C 1
ATOM 996 O O . TYR A 1 122 ? -13.525 -14.622 7.901 1.00 75.25 122 TYR A O 1
ATOM 1004 N N . ASP A 1 123 ? -15.191 -13.684 9.095 1.00 85.56 123 ASP A N 1
ATOM 1005 C CA . ASP A 1 123 ? -15.945 -13.296 7.914 1.00 85.56 123 ASP A CA 1
ATOM 1006 C C . ASP A 1 123 ? -15.178 -12.197 7.166 1.00 85.56 123 ASP A C 1
ATOM 1008 O O . ASP A 1 123 ? -14.744 -11.190 7.737 1.00 85.56 123 ASP A O 1
ATOM 1012 N N . ILE A 1 124 ? -14.988 -12.420 5.872 1.00 85.88 124 ILE A N 1
ATOM 1013 C CA . ILE A 1 124 ? -14.245 -11.540 4.974 1.00 85.88 124 ILE A CA 1
ATOM 1014 C C . ILE A 1 124 ? -14.955 -10.191 4.869 1.00 85.88 124 ILE A C 1
ATOM 1016 O O . ILE A 1 124 ? -14.288 -9.161 4.760 1.00 85.88 124 ILE A O 1
ATOM 1020 N N . GLU A 1 125 ? -16.287 -10.180 4.948 1.00 87.25 125 GLU A N 1
ATOM 1021 C CA . GLU A 1 125 ? -17.054 -8.937 4.907 1.00 87.25 125 GLU A CA 1
ATOM 1022 C C . GLU A 1 125 ? -16.833 -8.112 6.181 1.00 87.25 125 GLU A C 1
ATOM 1024 O O . GLU A 1 125 ? -16.592 -6.907 6.106 1.00 87.25 125 GLU A O 1
ATOM 1029 N N . MET A 1 126 ? -16.780 -8.761 7.350 1.00 87.50 126 MET A N 1
ATOM 1030 C CA . MET A 1 126 ? -16.434 -8.073 8.598 1.00 87.50 126 MET A CA 1
ATOM 1031 C C . MET A 1 126 ? -15.008 -7.521 8.565 1.00 87.50 126 MET A C 1
ATOM 1033 O O . MET A 1 126 ? -14.772 -6.393 8.991 1.00 87.50 126 MET A O 1
ATOM 1037 N N . LEU A 1 127 ? -14.057 -8.281 8.016 1.00 87.88 127 LEU A N 1
ATOM 1038 C CA . LEU A 1 127 ? -12.687 -7.810 7.823 1.00 87.88 127 LEU A CA 1
ATOM 1039 C C . LEU A 1 127 ? -12.644 -6.578 6.906 1.00 87.88 127 LEU A C 1
ATOM 1041 O O . LEU A 1 127 ? -11.920 -5.624 7.186 1.00 87.88 127 LEU A O 1
ATOM 1045 N N . ARG A 1 128 ? -13.406 -6.588 5.808 1.00 88.69 128 ARG A N 1
ATOM 1046 C CA . ARG A 1 128 ? -13.502 -5.448 4.893 1.00 88.69 128 ARG A CA 1
ATOM 1047 C C . ARG A 1 128 ? -14.003 -4.206 5.618 1.00 88.69 128 ARG A C 1
ATOM 1049 O O . ARG A 1 128 ? -13.348 -3.168 5.540 1.00 88.69 128 ARG A O 1
ATOM 1056 N N . GLN A 1 129 ? -15.101 -4.340 6.354 1.00 90.31 129 GLN A N 1
ATOM 1057 C CA . GLN A 1 129 ? -15.677 -3.246 7.122 1.00 90.31 129 GLN A CA 1
ATOM 1058 C C . GLN A 1 129 ? -14.692 -2.717 8.176 1.00 90.31 129 GLN A C 1
ATOM 1060 O O . GLN A 1 129 ? -14.446 -1.517 8.227 1.00 90.31 129 GLN A O 1
ATOM 1065 N N . GLU A 1 130 ? -14.029 -3.596 8.935 1.00 88.69 130 GLU A N 1
ATOM 1066 C CA . GLU A 1 130 ? -13.008 -3.209 9.922 1.00 88.69 130 GLU A CA 1
ATOM 1067 C C . GLU A 1 130 ? -11.859 -2.414 9.272 1.00 88.69 130 GLU A C 1
ATOM 1069 O O . GLU A 1 130 ? -11.415 -1.388 9.796 1.00 88.69 130 GLU A O 1
ATOM 1074 N N . LEU A 1 131 ? -11.378 -2.846 8.098 1.00 88.81 131 LEU A N 1
ATOM 1075 C CA . LEU A 1 131 ? -10.325 -2.129 7.374 1.00 88.81 131 LEU A CA 1
ATOM 1076 C C . LEU A 1 131 ? -10.791 -0.763 6.856 1.00 88.81 131 LEU A C 1
ATOM 1078 O O . LEU A 1 131 ? -9.971 0.163 6.816 1.00 88.81 131 LEU A O 1
ATOM 1082 N N . GLU A 1 132 ? -12.044 -0.637 6.427 1.00 88.88 132 GLU A N 1
ATOM 1083 C CA . GLU A 1 132 ? -12.626 0.625 5.963 1.00 88.88 132 GLU A CA 1
ATOM 1084 C C . GLU A 1 132 ? -12.825 1.607 7.118 1.00 88.88 132 GLU A C 1
ATOM 1086 O O . GLU A 1 132 ? -12.426 2.767 7.012 1.00 88.88 132 GLU A O 1
ATOM 1091 N N . ASP A 1 133 ? -13.366 1.136 8.237 1.00 88.44 133 ASP A N 1
ATOM 1092 C CA . ASP A 1 133 ? -13.568 1.914 9.460 1.00 88.44 133 ASP A CA 1
ATOM 1093 C C . ASP A 1 133 ? -12.230 2.458 9.970 1.00 88.44 133 ASP A C 1
ATOM 1095 O O . ASP A 1 133 ? -12.079 3.660 10.198 1.00 88.44 133 ASP A O 1
ATOM 1099 N N . PHE A 1 134 ? -11.204 1.605 9.985 1.00 89.25 134 PHE A N 1
ATOM 1100 C CA . PHE A 1 134 ? -9.848 2.007 10.332 1.00 89.25 134 PHE A CA 1
ATOM 1101 C C . PHE A 1 134 ? -9.284 3.089 9.390 1.00 89.25 134 PHE A C 1
ATOM 1103 O O . PHE A 1 134 ? -8.572 3.988 9.838 1.00 89.25 134 PHE A O 1
ATOM 1110 N N . ASP A 1 135 ? -9.545 3.016 8.075 1.00 88.06 135 ASP A N 1
ATOM 1111 C CA . ASP A 1 135 ? -9.120 4.076 7.140 1.00 88.06 135 ASP A CA 1
ATOM 1112 C C . ASP A 1 135 ? -9.792 5.417 7.482 1.00 88.06 135 ASP A C 1
ATOM 1114 O O . ASP A 1 135 ? -9.108 6.445 7.498 1.00 88.06 135 ASP A O 1
ATOM 1118 N N . ARG A 1 136 ? -11.090 5.407 7.816 1.00 88.75 136 ARG A N 1
ATOM 1119 C CA . ARG A 1 136 ? -11.831 6.620 8.203 1.00 88.75 136 ARG A CA 1
ATOM 1120 C C . ARG A 1 136 ? -11.298 7.225 9.499 1.00 88.75 136 ARG A C 1
ATOM 1122 O O . ARG A 1 136 ? -11.077 8.434 9.561 1.00 88.75 136 ARG A O 1
ATOM 1129 N N . ASP A 1 137 ? -11.023 6.404 10.507 1.00 88.81 137 ASP A N 1
ATOM 1130 C CA . ASP A 1 137 ? -10.475 6.880 11.781 1.00 88.81 137 ASP A CA 1
ATOM 1131 C C . ASP A 1 137 ? -9.073 7.471 11.615 1.00 88.81 137 ASP A C 1
ATOM 1133 O O . ASP A 1 137 ? -8.765 8.531 12.161 1.00 88.81 137 ASP A O 1
ATOM 1137 N N . GLN A 1 138 ? -8.224 6.854 10.788 1.00 86.25 138 GLN A N 1
ATOM 1138 C CA . GLN A 1 138 ? -6.917 7.424 10.458 1.00 86.25 138 GLN A CA 1
ATOM 1139 C C . GLN A 1 138 ? -7.023 8.775 9.748 1.00 86.25 138 GLN A C 1
ATOM 1141 O O . GLN A 1 138 ? -6.189 9.658 9.974 1.00 86.25 138 GLN A O 1
ATOM 1146 N N . GLU A 1 139 ? -8.010 8.950 8.871 1.00 88.31 139 GLU A N 1
ATOM 1147 C CA . GLU A 1 139 ? -8.262 10.234 8.220 1.00 88.31 139 GLU A CA 1
ATOM 1148 C C . GLU A 1 139 ? -8.708 11.290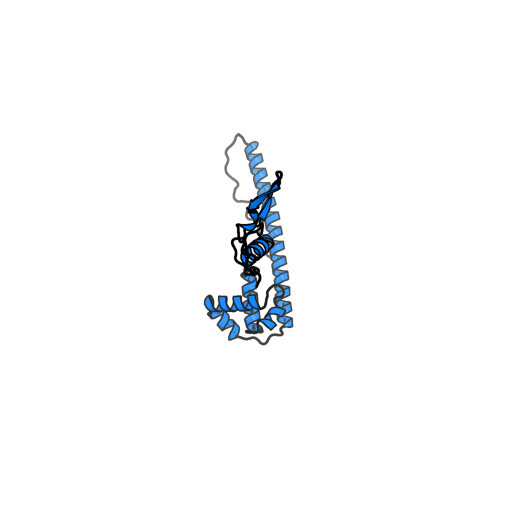 9.231 1.00 88.31 139 GLU A C 1
ATOM 1150 O O . GLU A 1 139 ? -8.114 12.371 9.259 1.00 88.31 139 GLU A O 1
ATOM 1155 N N . ARG A 1 140 ? -9.635 10.952 10.136 1.00 90.50 140 ARG A N 1
ATOM 1156 C CA . ARG A 1 140 ? -10.064 11.840 11.228 1.00 90.50 140 ARG A CA 1
ATOM 1157 C C . ARG A 1 140 ? -8.904 12.282 12.114 1.00 90.50 140 ARG A C 1
ATOM 1159 O O . ARG A 1 140 ? -8.683 13.483 12.257 1.00 90.50 140 ARG A O 1
ATOM 1166 N N . ILE A 1 141 ? -8.100 11.340 12.611 1.00 89.62 141 ILE A N 1
ATOM 1167 C CA . ILE A 1 141 ? -6.926 11.634 13.452 1.00 89.62 141 ILE A CA 1
ATOM 1168 C C . ILE A 1 141 ? -5.955 12.564 12.712 1.00 89.62 141 ILE A C 1
ATOM 1170 O O . ILE A 1 141 ? -5.421 13.521 13.276 1.00 89.62 141 ILE A O 1
ATOM 1174 N N . ARG A 1 142 ? -5.727 12.332 11.412 1.00 89.25 142 ARG A N 1
ATOM 1175 C CA . ARG A 1 142 ? -4.865 13.205 10.598 1.00 89.25 142 ARG A CA 1
ATOM 1176 C C . ARG A 1 142 ? -5.446 14.603 10.425 1.00 89.25 142 ARG A C 1
ATOM 1178 O O . ARG A 1 142 ? -4.677 15.563 10.345 1.00 89.25 142 ARG A O 1
ATOM 1185 N N . GLU A 1 143 ? -6.758 14.738 10.293 1.00 91.06 143 GLU A N 1
ATOM 1186 C CA . GLU A 1 143 ? -7.419 16.037 10.191 1.00 91.06 143 GLU A CA 1
ATOM 1187 C C . GLU A 1 143 ? -7.380 16.811 11.504 1.00 91.06 143 GLU A C 1
ATOM 1189 O O . GLU A 1 143 ? -7.051 17.999 11.493 1.00 91.06 143 GLU A O 1
ATOM 1194 N N . GLU A 1 144 ? -7.654 16.143 12.620 1.00 91.81 144 GLU A N 1
ATOM 1195 C CA . GLU A 1 144 ? -7.562 16.698 13.972 1.00 91.81 144 GLU A CA 1
ATOM 1196 C C . GLU A 1 144 ? -6.132 17.180 14.248 1.00 91.81 144 GLU A C 1
ATOM 1198 O O . GLU A 1 144 ? -5.921 18.371 14.492 1.00 91.81 144 GLU A O 1
ATOM 1203 N N . ALA A 1 145 ? -5.125 16.338 13.995 1.00 89.94 145 ALA A N 1
ATOM 1204 C CA . ALA A 1 145 ? -3.719 16.721 14.115 1.00 89.94 145 ALA A CA 1
ATOM 1205 C C . ALA A 1 145 ? -3.340 17.911 13.208 1.00 89.94 145 ALA A C 1
ATOM 1207 O O . ALA A 1 145 ? -2.526 18.763 13.572 1.00 89.94 145 ALA A O 1
ATOM 1208 N N . LYS A 1 146 ? -3.922 18.028 12.003 1.00 89.56 146 LYS A N 1
ATOM 1209 C CA . LYS A 1 146 ? -3.711 19.204 11.136 1.00 89.56 146 LYS A CA 1
ATOM 1210 C C . LYS A 1 146 ? -4.347 20.466 11.720 1.00 89.56 146 LYS A C 1
ATOM 1212 O O . LYS A 1 146 ? -3.755 21.540 11.583 1.00 89.56 146 LYS A O 1
ATOM 1217 N N . LYS A 1 147 ? -5.539 20.370 12.316 1.00 88.50 147 LYS A N 1
ATOM 1218 C CA . LYS A 1 147 ? -6.235 21.502 12.950 1.00 88.50 147 LYS A CA 1
ATOM 1219 C C . LYS A 1 147 ? -5.452 21.999 14.164 1.00 88.50 147 LYS A C 1
ATOM 1221 O O . LYS A 1 147 ? -5.179 23.196 14.241 1.00 88.50 147 LYS A O 1
ATOM 1226 N N . GLU A 1 148 ? -4.981 21.094 15.016 1.00 86.12 148 GLU A N 1
ATOM 1227 C CA . GLU A 1 148 ? -4.140 21.430 16.171 1.00 86.12 148 GLU A CA 1
ATOM 1228 C C . GLU A 1 148 ? -2.822 22.088 15.762 1.00 86.12 148 GLU A C 1
ATOM 1230 O O . GLU A 1 148 ? -2.446 23.135 16.289 1.00 86.12 148 GLU A O 1
ATOM 1235 N N . ARG A 1 149 ? -2.128 21.554 14.748 1.00 82.06 149 ARG A N 1
ATOM 1236 C CA . ARG A 1 149 ? -0.886 22.167 14.237 1.00 82.06 149 ARG A CA 1
ATOM 1237 C C . ARG A 1 149 ? -1.114 23.570 13.670 1.00 82.06 149 ARG A C 1
ATOM 1239 O O . ARG A 1 149 ? -0.244 24.434 13.790 1.00 82.06 149 ARG A O 1
ATOM 1246 N N . LYS A 1 150 ? -2.277 23.824 13.061 1.00 81.62 150 LYS A N 1
ATOM 1247 C CA . LYS A 1 150 ? -2.654 25.161 12.577 1.00 81.62 150 LYS A CA 1
ATOM 1248 C C . LYS A 1 150 ? -2.987 26.112 13.728 1.00 81.62 150 LYS A C 1
ATOM 1250 O O . LYS A 1 150 ? -2.535 27.258 13.683 1.00 81.62 150 LYS A O 1
ATOM 1255 N N . SER A 1 151 ? -3.734 25.670 14.743 1.00 77.12 151 SER A N 1
ATOM 1256 C CA . SER A 1 151 ? -4.098 26.521 15.887 1.00 77.12 151 SER A CA 1
ATOM 1257 C C . SER A 1 151 ? -2.859 26.884 16.715 1.00 77.12 151 SER A C 1
ATOM 1259 O O . SER A 1 151 ? -2.577 28.067 16.916 1.00 77.12 151 SER A O 1
ATOM 1261 N N . THR A 1 152 ? -2.034 25.892 17.062 1.00 79.19 152 THR A N 1
ATOM 1262 C CA . THR A 1 152 ? -0.767 26.071 17.789 1.00 79.19 152 THR A CA 1
ATOM 1263 C C . THR A 1 152 ? 0.235 26.900 16.985 1.00 79.19 152 THR A C 1
ATOM 1265 O O . THR A 1 152 ? 0.867 27.809 17.523 1.00 79.19 152 THR A O 1
ATOM 1268 N N . GLY A 1 153 ? 0.348 26.664 15.673 1.00 80.12 153 GLY A N 1
ATOM 1269 C CA . GLY A 1 153 ? 1.189 27.460 14.779 1.00 80.12 153 GLY A CA 1
ATOM 1270 C C . GLY A 1 153 ? 0.745 28.924 14.677 1.00 80.12 153 GLY A C 1
ATOM 1271 O O . GLY A 1 153 ? 1.590 29.820 14.629 1.00 80.12 153 GLY A O 1
ATOM 1272 N N . SER A 1 154 ? -0.565 29.189 14.682 1.00 78.06 154 SER A N 1
ATOM 1273 C CA . SER A 1 154 ? -1.130 30.546 14.709 1.00 78.06 154 SER A CA 1
ATOM 1274 C C . SER A 1 154 ? -0.856 31.250 16.044 1.00 78.06 154 SER A C 1
ATOM 1276 O O . SER A 1 154 ? -0.400 32.398 16.053 1.00 78.06 154 SER A O 1
ATOM 1278 N N . TYR A 1 155 ? -1.043 30.543 17.165 1.00 75.50 155 TYR A N 1
ATOM 1279 C CA . TYR A 1 155 ? -0.756 31.037 18.514 1.00 75.50 155 TYR A 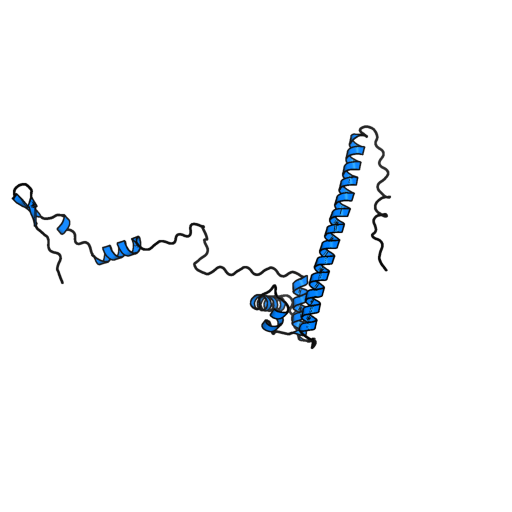CA 1
ATOM 1280 C C . TYR A 1 155 ? 0.726 31.397 18.691 1.00 75.50 155 TYR A C 1
ATOM 1282 O O . TYR A 1 155 ? 1.048 32.540 19.021 1.00 75.50 155 TYR A O 1
ATOM 1290 N N . LYS A 1 156 ? 1.646 30.489 18.329 1.00 78.50 156 LYS A N 1
ATOM 1291 C CA . LYS A 1 156 ? 3.100 30.743 18.357 1.00 78.50 156 LYS A CA 1
ATOM 1292 C C . LYS A 1 156 ? 3.492 31.951 17.501 1.00 78.50 156 LYS A C 1
ATOM 1294 O O . LYS A 1 156 ? 4.302 32.776 17.917 1.00 78.50 156 LYS A O 1
ATOM 1299 N N . ARG A 1 157 ? 2.870 32.123 16.328 1.00 82.44 157 ARG A N 1
ATOM 1300 C CA . ARG A 1 157 ? 3.118 33.270 15.434 1.00 82.44 157 ARG A CA 1
ATOM 1301 C C . ARG A 1 157 ? 2.569 34.590 15.992 1.00 82.44 157 ARG A C 1
ATOM 1303 O O . ARG A 1 157 ? 3.116 35.650 15.696 1.00 82.44 157 ARG A O 1
ATOM 1310 N N . ARG A 1 158 ? 1.484 34.563 16.777 1.00 81.56 158 ARG A N 1
ATOM 1311 C CA . ARG A 1 158 ? 0.982 35.739 17.515 1.00 81.56 158 ARG A CA 1
ATOM 1312 C C . ARG A 1 158 ? 1.939 36.134 18.638 1.00 81.56 158 ARG A C 1
ATOM 1314 O O . ARG A 1 158 ? 2.297 37.305 18.706 1.00 81.56 158 ARG A O 1
ATOM 1321 N N . ILE A 1 159 ? 2.402 35.175 19.443 1.00 83.19 159 ILE A N 1
ATOM 1322 C CA . ILE A 1 159 ? 3.381 35.428 20.513 1.00 83.19 159 ILE A CA 1
ATOM 1323 C C . ILE A 1 159 ? 4.683 35.993 19.942 1.00 83.19 159 ILE A C 1
ATOM 1325 O O . ILE A 1 159 ? 5.147 37.029 20.407 1.00 83.19 159 ILE A O 1
ATOM 1329 N N . ALA A 1 160 ? 5.237 35.382 18.891 1.00 83.88 160 ALA A N 1
ATOM 1330 C CA . ALA A 1 160 ? 6.469 35.859 18.262 1.00 83.88 160 ALA A CA 1
ATOM 1331 C C . ALA A 1 160 ? 6.340 37.298 17.726 1.00 83.88 160 ALA A C 1
ATOM 1333 O O . ALA A 1 160 ? 7.244 38.111 17.908 1.00 83.88 160 ALA A O 1
ATOM 1334 N N . ARG A 1 161 ? 5.194 37.645 17.117 1.00 83.25 161 ARG A N 1
ATOM 1335 C CA . ARG A 1 161 ? 4.906 39.024 16.685 1.00 83.25 161 ARG A CA 1
ATOM 1336 C C . ARG A 1 161 ? 4.811 39.988 17.866 1.00 83.25 161 ARG A C 1
ATOM 1338 O O . ARG A 1 161 ? 5.390 41.065 17.794 1.00 83.25 161 ARG A O 1
ATOM 1345 N N . LYS A 1 162 ? 4.138 39.597 18.955 1.00 78.25 162 LYS A N 1
ATOM 1346 C CA . LYS A 1 162 ? 4.057 40.406 20.181 1.00 78.25 162 LYS A CA 1
ATOM 1347 C C . LYS A 1 162 ? 5.451 40.628 20.789 1.00 78.25 162 LYS A C 1
ATOM 1349 O O . LYS A 1 162 ? 5.778 41.772 21.076 1.00 78.25 162 LYS A O 1
ATOM 1354 N N . ARG A 1 163 ? 6.302 39.590 20.873 1.00 81.00 163 ARG A N 1
ATOM 1355 C CA . ARG A 1 163 ? 7.718 39.707 21.298 1.00 81.00 163 ARG A CA 1
ATOM 1356 C C . ARG A 1 163 ? 8.506 40.668 20.403 1.00 81.00 163 ARG A C 1
ATOM 1358 O O . ARG A 1 163 ? 9.214 41.516 20.929 1.00 81.00 163 ARG A O 1
ATOM 1365 N N . MET A 1 164 ? 8.370 40.584 19.075 1.00 79.19 164 MET A N 1
ATOM 1366 C CA . MET A 1 164 ? 9.055 41.516 18.164 1.00 79.19 164 MET A CA 1
ATOM 1367 C C . MET A 1 164 ? 8.603 42.967 18.352 1.00 79.19 164 MET A C 1
ATOM 1369 O O . MET A 1 164 ? 9.447 43.856 18.367 1.00 79.19 164 MET A O 1
ATOM 1373 N N . ILE A 1 165 ? 7.303 43.207 18.543 1.00 82.00 165 ILE A N 1
ATOM 1374 C CA . ILE A 1 165 ? 6.768 44.555 18.781 1.00 82.00 165 ILE A CA 1
ATOM 1375 C C . ILE A 1 165 ? 7.281 45.110 20.114 1.00 82.00 165 ILE A C 1
ATOM 1377 O O . ILE A 1 165 ? 7.794 46.225 20.144 1.00 82.00 165 ILE A O 1
ATOM 1381 N N . VAL A 1 166 ? 7.222 44.323 21.194 1.00 77.69 166 VAL A N 1
ATOM 1382 C CA . VAL A 1 166 ? 7.761 44.719 22.507 1.00 77.69 166 VAL A CA 1
ATOM 1383 C C . VAL A 1 166 ? 9.255 45.019 22.407 1.00 77.69 166 VAL A C 1
ATOM 1385 O O . VAL A 1 166 ? 9.681 46.065 22.875 1.00 77.69 166 VAL A O 1
ATOM 1388 N N . ARG A 1 167 ? 10.040 44.185 21.711 1.00 75.69 167 ARG A N 1
ATOM 1389 C CA . ARG A 1 167 ? 11.473 44.433 21.477 1.00 75.69 167 ARG A CA 1
ATOM 1390 C C . ARG A 1 167 ? 11.732 45.691 20.638 1.00 75.69 167 ARG A C 1
ATOM 1392 O O . ARG A 1 167 ? 12.738 46.354 20.844 1.00 75.69 167 ARG A O 1
ATOM 1399 N N . SER A 1 168 ? 10.844 46.019 19.697 1.00 73.75 168 SER A N 1
ATOM 1400 C CA . SER A 1 168 ? 10.963 47.228 18.866 1.00 73.75 168 SER A CA 1
ATOM 1401 C C . SER A 1 168 ? 10.570 48.516 19.596 1.00 73.75 168 SER A C 1
ATOM 1403 O O . SER A 1 168 ? 11.098 49.574 19.278 1.00 73.75 168 SER A O 1
ATOM 1405 N N . ILE A 1 169 ? 9.664 48.426 20.575 1.00 71.44 169 ILE A N 1
ATOM 1406 C CA . ILE A 1 169 ? 9.250 49.548 21.427 1.00 71.44 169 ILE A CA 1
ATOM 1407 C C . ILE A 1 169 ? 10.257 49.740 22.566 1.00 71.44 169 ILE A C 1
ATOM 1409 O O . ILE A 1 169 ? 10.636 50.864 22.880 1.00 71.44 169 ILE A O 1
ATOM 1413 N N . ASN A 1 170 ? 10.728 48.642 23.157 1.00 56.75 170 ASN A N 1
ATOM 1414 C CA . ASN A 1 170 ? 11.666 48.643 24.266 1.00 56.75 170 ASN A CA 1
ATOM 1415 C C . ASN A 1 170 ? 13.114 48.682 23.760 1.00 56.75 170 ASN A C 1
ATOM 1417 O O . ASN A 1 170 ? 13.890 47.751 23.962 1.00 56.75 170 ASN A O 1
ATOM 1421 N N . MET A 1 171 ? 13.484 49.781 23.099 1.00 51.88 171 MET A N 1
ATOM 1422 C CA . MET A 1 171 ? 14.884 50.096 22.793 1.00 51.88 171 MET A CA 1
ATOM 1423 C C . MET A 1 171 ? 15.620 50.719 23.996 1.00 51.88 171 MET A C 1
ATOM 1425 O O . MET A 1 171 ? 16.606 51.416 23.797 1.00 51.88 171 MET A O 1
ATOM 1429 N N . GLN A 1 172 ? 15.131 50.499 25.227 1.00 45.38 172 GLN A N 1
ATOM 1430 C CA . GLN A 1 172 ? 15.706 50.957 26.499 1.00 45.38 172 GLN A CA 1
ATOM 1431 C C . GLN A 1 172 ? 15.023 50.228 27.678 1.00 45.38 172 GLN A C 1
ATOM 1433 O O . GLN A 1 172 ? 14.059 50.736 28.238 1.00 45.38 172 GLN A O 1
ATOM 1438 N N . SER A 1 173 ? 15.471 49.015 28.019 1.00 43.44 173 SER A N 1
ATOM 1439 C CA . SER A 1 173 ? 15.529 48.457 29.394 1.00 43.44 173 SER A CA 1
ATOM 1440 C C . SER A 1 173 ? 15.662 46.928 29.356 1.00 43.44 173 SER A C 1
ATOM 1442 O O . SER A 1 173 ? 14.802 46.221 28.836 1.00 43.44 173 SER A O 1
ATOM 1444 N N . GLU A 1 174 ? 16.770 46.416 29.883 1.00 46.12 174 GLU A N 1
ATOM 1445 C CA . GLU A 1 174 ? 16.948 44.996 30.189 1.00 46.12 174 GLU A CA 1
ATOM 1446 C C . GLU A 1 174 ? 16.221 44.678 31.501 1.00 46.12 174 GLU A C 1
ATOM 1448 O O . GLU A 1 174 ? 16.542 45.248 32.542 1.00 46.12 174 GLU A O 1
ATOM 1453 N N . SER A 1 175 ? 15.255 43.764 31.449 1.00 40.22 175 SER A N 1
ATOM 1454 C CA . SER A 1 175 ? 14.800 42.997 32.611 1.00 40.22 175 SER A CA 1
ATOM 1455 C C . SER A 1 175 ? 14.216 41.674 32.112 1.00 40.22 175 SER A C 1
ATOM 1457 O O . SER A 1 175 ? 13.142 41.639 31.509 1.00 40.22 175 SER A O 1
ATOM 1459 N N . GLU A 1 176 ? 15.004 40.613 32.282 1.00 48.09 176 GLU A N 1
ATOM 1460 C CA . GLU A 1 176 ? 14.745 39.230 31.882 1.00 48.09 176 GLU A CA 1
ATOM 1461 C C . GLU A 1 176 ? 14.031 38.461 32.999 1.00 48.09 176 GLU A C 1
ATOM 1463 O O . GLU A 1 176 ? 14.651 37.642 33.659 1.00 48.09 176 GLU A O 1
ATOM 1468 N N . GLU A 1 177 ? 12.740 38.679 33.224 1.00 47.25 177 GLU A N 1
ATOM 1469 C CA . GLU A 1 177 ? 11.939 37.777 34.063 1.00 47.25 177 GLU A CA 1
ATOM 1470 C C . GLU A 1 177 ? 10.534 37.735 33.462 1.00 47.25 177 GLU A C 1
ATOM 1472 O O . GLU A 1 177 ? 9.901 38.778 33.389 1.00 47.25 177 GLU A O 1
ATOM 1477 N N . ASP A 1 178 ? 10.145 36.588 32.881 1.00 44.25 178 ASP A N 1
ATOM 1478 C CA . ASP A 1 178 ? 8.762 36.111 32.633 1.00 44.25 178 ASP A CA 1
ATOM 1479 C C . ASP A 1 178 ? 8.770 35.029 31.522 1.00 44.25 178 ASP A C 1
ATOM 1481 O O . ASP A 1 178 ? 8.178 35.192 30.449 1.00 44.25 178 ASP A O 1
ATOM 1485 N N . GLU A 1 179 ? 9.490 33.914 31.722 1.00 49.47 179 GLU A N 1
ATOM 1486 C CA . GLU A 1 179 ? 9.477 32.780 30.771 1.00 49.47 179 GLU A CA 1
ATOM 1487 C C . GLU A 1 179 ? 8.714 31.530 31.258 1.00 49.47 179 GLU A C 1
ATOM 1489 O O . GLU A 1 179 ? 8.526 30.615 30.457 1.00 49.47 179 GLU A O 1
ATOM 1494 N N . GLU A 1 180 ? 8.168 31.482 32.482 1.00 43.28 180 GLU A N 1
ATOM 1495 C CA . GLU A 1 180 ? 7.642 30.210 33.026 1.00 43.28 180 GLU A CA 1
ATOM 1496 C C . GLU A 1 180 ? 6.105 30.066 33.127 1.00 43.28 180 GLU A C 1
ATOM 1498 O O . GLU A 1 180 ? 5.618 28.940 33.121 1.00 43.28 180 GLU A O 1
ATOM 1503 N N . GLU A 1 181 ? 5.287 31.126 33.094 1.00 42.34 181 GLU A N 1
ATOM 1504 C CA . GLU A 1 181 ? 3.845 30.976 33.421 1.00 42.34 181 GLU A CA 1
ATOM 1505 C C . GLU A 1 181 ? 2.927 30.554 32.242 1.00 42.34 181 GLU A C 1
ATOM 1507 O O . GLU A 1 181 ? 1.770 30.179 32.425 1.00 42.34 181 GLU A O 1
ATOM 1512 N N . ALA A 1 182 ? 3.396 30.585 30.988 1.00 45.88 182 ALA A N 1
ATOM 1513 C CA . ALA A 1 182 ? 2.498 30.455 29.824 1.00 45.88 182 ALA A CA 1
ATOM 1514 C C . ALA A 1 182 ? 2.450 29.063 29.162 1.00 45.88 182 ALA A C 1
ATOM 1516 O O . ALA A 1 182 ? 1.677 28.869 28.216 1.00 45.88 182 ALA A O 1
ATOM 1517 N N . VAL A 1 183 ? 3.271 28.105 29.605 1.00 47.44 183 VAL A N 1
ATOM 1518 C CA . VAL A 1 183 ? 3.315 26.745 29.030 1.00 47.44 183 VAL A CA 1
ATOM 1519 C C . VAL A 1 183 ? 2.371 25.754 29.716 1.00 47.44 183 VAL A C 1
ATOM 1521 O O . VAL A 1 183 ? 2.011 24.763 29.086 1.00 47.44 183 VAL A O 1
ATOM 1524 N N . GLU A 1 184 ? 1.893 26.044 30.928 1.00 43.50 184 GLU A N 1
ATOM 1525 C CA . GLU A 1 184 ? 1.010 25.137 31.680 1.00 43.50 184 GLU A CA 1
ATOM 1526 C C . GLU A 1 184 ? -0.482 25.303 31.323 1.00 43.50 184 GLU A C 1
ATOM 1528 O O . GLU A 1 184 ? -1.239 24.339 31.306 1.00 43.50 184 GLU A O 1
ATOM 1533 N N . ASN A 1 185 ? -0.902 26.487 30.863 1.00 48.09 185 ASN A N 1
ATOM 1534 C CA . ASN A 1 185 ? -2.302 26.759 30.490 1.00 48.09 185 ASN A CA 1
ATOM 1535 C C . ASN A 1 185 ? -2.713 26.271 29.082 1.00 48.09 185 ASN A C 1
ATOM 1537 O O . ASN A 1 185 ? -3.757 26.667 28.563 1.00 48.09 185 ASN A O 1
ATOM 1541 N N . CYS A 1 186 ? -1.901 25.433 28.431 1.00 44.09 186 CYS A N 1
ATOM 1542 C CA . CYS A 1 186 ? -2.206 24.845 27.120 1.00 44.09 186 CYS A CA 1
ATOM 1543 C C . CYS A 1 186 ? -2.078 23.313 27.141 1.00 44.09 186 CYS A C 1
ATOM 1545 O O . CYS A 1 186 ? -1.663 22.703 26.156 1.00 44.09 186 CYS A O 1
ATOM 1547 N N . ALA A 1 187 ? -2.408 22.682 28.268 1.00 41.12 187 ALA A N 1
ATOM 1548 C CA . ALA A 1 187 ? -2.744 21.267 28.269 1.00 41.12 187 ALA A CA 1
ATOM 1549 C C . ALA A 1 187 ? -4.171 21.110 27.702 1.00 41.12 187 ALA A C 1
ATOM 1551 O O . ALA A 1 187 ? -5.088 21.787 28.178 1.00 41.12 187 ALA A O 1
ATOM 1552 N N . PRO A 1 188 ? -4.397 20.288 26.661 1.00 43.06 188 PRO A N 1
ATOM 1553 C CA . PRO A 1 188 ? -5.755 19.922 26.284 1.00 43.06 188 PRO A CA 1
ATOM 1554 C C . PRO A 1 188 ? -6.389 19.173 27.459 1.00 43.06 188 PRO A C 1
ATOM 1556 O O . PRO A 1 188 ? -5.758 18.292 28.038 1.00 43.06 188 PRO A O 1
ATOM 1559 N N . ALA A 1 189 ? -7.618 19.549 27.816 1.00 45.38 189 ALA A N 1
ATOM 1560 C CA . ALA A 1 189 ? -8.414 18.825 28.796 1.00 45.38 189 ALA A CA 1
ATOM 1561 C C . ALA A 1 189 ? -8.479 17.346 28.389 1.00 45.38 189 ALA A C 1
ATOM 1563 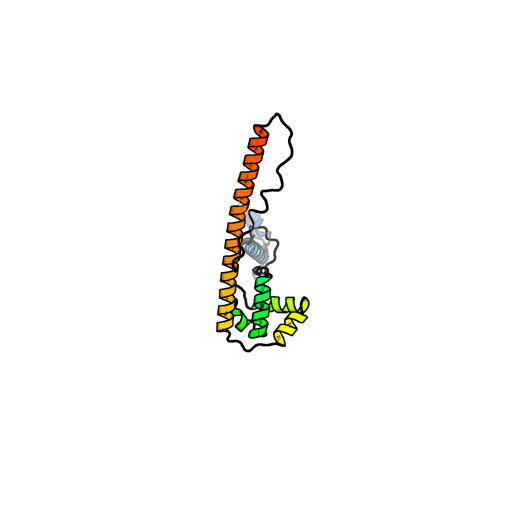O O . ALA A 1 189 ? -8.988 17.022 27.312 1.00 45.38 189 ALA A O 1
ATOM 1564 N N . GLU A 1 190 ? -7.915 16.477 29.226 1.00 36.69 190 GLU A N 1
ATOM 1565 C CA . GLU A 1 190 ? -8.106 15.036 29.125 1.00 36.69 190 GLU A CA 1
ATOM 1566 C C . GLU A 1 190 ? -9.611 14.760 29.217 1.00 36.69 190 GLU A C 1
ATOM 1568 O O . GLU A 1 190 ? -10.293 15.230 30.128 1.00 36.69 190 GLU A O 1
ATOM 1573 N N . VAL A 1 191 ? -10.140 14.078 28.204 1.00 45.62 191 VAL A N 1
ATOM 1574 C CA . VAL A 1 191 ? -11.535 13.641 28.159 1.00 45.62 191 VAL A CA 1
ATOM 1575 C C . VAL A 1 191 ? -11.559 12.252 28.797 1.00 45.62 191 VAL A C 1
ATOM 1577 O O . VAL A 1 191 ? -10.917 11.348 28.260 1.00 45.62 191 VAL A O 1
ATOM 1580 N N . GLU A 1 192 ? -12.221 12.132 29.953 1.00 35.12 192 GLU A N 1
ATOM 1581 C CA . GLU A 1 192 ? -12.520 10.859 30.642 1.00 35.12 192 GLU A CA 1
ATOM 1582 C C . GLU A 1 192 ? -13.312 9.876 29.766 1.00 35.12 192 GLU A C 1
ATOM 1584 O O . GLU A 1 192 ? -14.196 10.328 28.995 1.00 35.12 192 GLU A O 1
#

Organism: NCBI:txid1563983

Foldseek 3Di:
DDDQDWDWDQDPVRDIHTDPVSVDDDPVVVVVVVVVVVPPPPPPPPPPPPDDPDDDDDDDDDADPLNVVLLLQLCQAVNPPLVLVCVLVVPDDSVVSVVSLVVCCVVPVVSSCVSRVNRDPDDSVVSSVVSVVVVVVVVVVVVVVVVVCVVVVVVVVVVVVVVVVCVVVCPDDDDDDDDPDPPVVPDPPDDD

pLDDT: mean 78.95, std 15.95, range [35.12, 96.06]

Secondary structure (DSSP, 8-state):
-------EEE-TTS-EEE-GGGGS---HHHHHHHHHHHHS-----SS-----SS-PPPPPPPPPHHHHHHHHHHHHHHTT-HHHHHHH-TTS-HHHHHHHHHHHHHH-HHHHHHHHHT-----HHHHHHHHHHHHHHHHHHHHHHHHHHHHHHHHHHHHHHHHHHHHHH-SS------SSTTSGGGPPPP--

Radius of gyration: 39.71 Å; chains: 1; bounding box: 46×71×120 Å